Protein AF-A0A7C3KQD9-F1 (afdb_monomer_lite)

pLDDT: mean 73.99, std 18.79, range [35.28, 97.38]

Sequence (234 aa):
MVRNDKRSAMKRPLTLIFMLSCAPASRACITCYKDLSENMSDRSFYFNLFFSLLPFIVCGGIVILASDMARERYRRFTSIARAVGEKNWVPLTIVSTIIGMGLGALTEGIFLHQVMEGRETADVKALMTVREMRWLWDVLFFLIILLVISTGVVLLWRLLFKPGINRSGYLLVGGGLLGWGTFNIVEGVINHHLAAFHRLGGDLYMWSAGLLALSSVFLIGGYVLIRQGIAAGE

Foldseek 3Di:
DDDDDDDDDDDDDDPPPVVPPDDPPPPPPPCPCVVLVVVCPDPVNVLLVCLLCVLVVVLVVVLVVLVVVLVVVCVVCVVPCVVVLAADLSLLLSLLLLLLLLVLLVVCLCCVLPPVPPPDDDDVPVCVSVVVSSVVSSVVSNVVSVVSNVVSVVSVVVVVPDPRHQPDPLSNQLSSLLNNLSSLVSSLCSCVPPVVPPPPDDVVVVVSVVSNVSSVVSNVSSVVSSVVSSVVRD

Secondary structure (DSSP, 8-state):
--------------SSSTTSS-S------TTTHHHHHHHHTSHHHHHHHHHHHHHHHHHHHHHHHHHHHHHHHHHHHHHHHHHHT--B-HHHH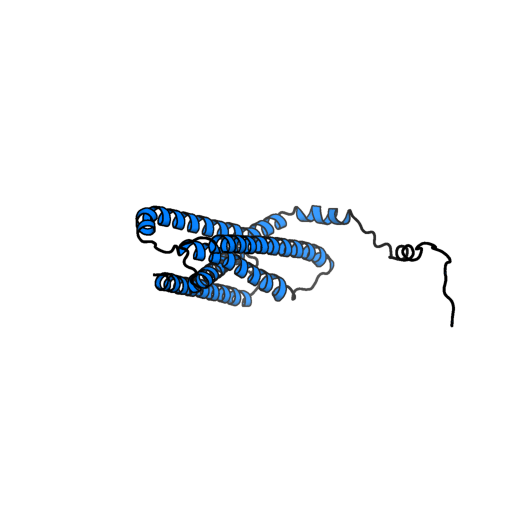HHHHHHHHHHHHHHHHHIIIIIIGGG----HHHHHHHHHHHHHHHHHHHHHHHHHHHHHHHHHHHHHTSTTB---HHHHHHHHHHHHHHHHHHHHHIIIIIS-TT-S-THHHHHHHHHHHHHHHHHHHHHHHHHHHHHTT-

Structure (mmCIF, N/CA/C/O backbone):
data_AF-A0A7C3KQD9-F1
#
_entry.id   AF-A0A7C3KQD9-F1
#
loop_
_atom_site.group_PDB
_atom_site.id
_atom_site.type_symbol
_atom_site.label_atom_id
_atom_site.label_alt_id
_atom_site.label_comp_id
_atom_site.label_asym_id
_atom_site.label_entity_id
_atom_site.label_seq_id
_atom_site.pdbx_PDB_ins_code
_atom_site.Cartn_x
_atom_site.Cartn_y
_atom_site.Cartn_z
_atom_site.occupancy
_atom_site.B_iso_or_equiv
_atom_site.auth_seq_id
_atom_site.auth_comp_id
_atom_site.auth_asym_id
_atom_site.auth_atom_id
_atom_site.pdbx_PDB_model_num
ATOM 1 N N . MET A 1 1 ? 47.008 -53.097 34.238 1.00 39.09 1 MET A N 1
ATOM 2 C CA . MET A 1 1 ? 48.408 -52.660 34.412 1.00 39.09 1 MET A CA 1
ATOM 3 C C . MET A 1 1 ? 48.966 -52.267 33.046 1.00 39.09 1 MET A C 1
ATOM 5 O O . MET A 1 1 ? 49.558 -53.107 32.399 1.00 39.09 1 MET A O 1
ATOM 9 N N . VAL A 1 2 ? 48.742 -51.032 32.580 1.00 37.44 2 VAL A N 1
ATOM 10 C CA . VAL A 1 2 ? 49.562 -50.370 31.542 1.00 37.44 2 VAL A CA 1
ATOM 11 C C . VAL A 1 2 ? 49.576 -48.876 31.868 1.00 37.44 2 VAL A C 1
ATOM 13 O O . VAL A 1 2 ? 48.567 -48.314 32.285 1.00 37.44 2 VAL A O 1
ATOM 16 N N . ARG A 1 3 ? 50.780 -48.310 31.797 1.00 35.28 3 ARG A N 1
ATOM 17 C CA . ARG A 1 3 ? 51.234 -47.027 32.333 1.00 35.28 3 ARG A CA 1
ATOM 18 C C . ARG A 1 3 ? 50.711 -45.796 31.595 1.00 35.28 3 ARG A C 1
ATOM 20 O O . ARG A 1 3 ? 50.410 -45.817 30.410 1.00 35.28 3 ARG A O 1
ATOM 27 N N . ASN A 1 4 ? 50.742 -44.725 32.375 1.00 35.72 4 ASN A N 1
ATOM 28 C CA . ASN A 1 4 ? 50.551 -43.321 32.066 1.00 35.72 4 ASN A CA 1
ATOM 29 C C . ASN A 1 4 ? 51.811 -42.668 31.441 1.00 35.72 4 ASN A C 1
ATOM 31 O O . ASN A 1 4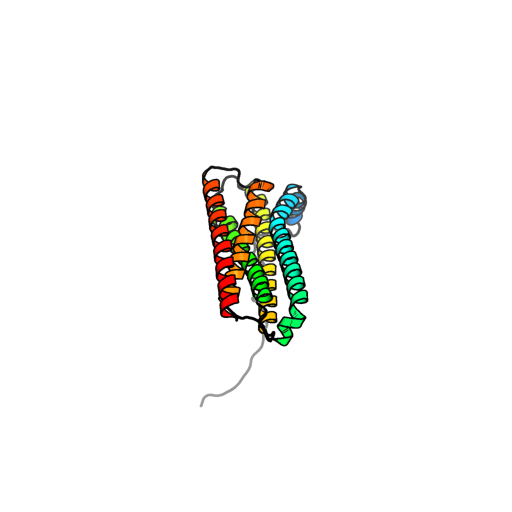 ? 52.928 -43.121 31.685 1.00 35.72 4 ASN A O 1
ATOM 35 N N . ASP A 1 5 ? 51.568 -41.516 30.807 1.00 43.06 5 ASP A N 1
ATOM 36 C CA . ASP A 1 5 ? 52.386 -40.286 30.776 1.00 43.06 5 ASP A CA 1
ATOM 37 C C . ASP A 1 5 ? 53.295 -39.919 29.563 1.00 43.06 5 ASP A C 1
ATOM 39 O O . ASP A 1 5 ? 54.412 -40.392 29.396 1.00 43.06 5 ASP A O 1
ATOM 43 N N . LYS A 1 6 ? 52.785 -38.908 28.829 1.00 39.66 6 LYS A N 1
ATOM 44 C CA . LYS A 1 6 ? 53.361 -37.580 28.480 1.00 39.66 6 LYS A CA 1
ATOM 45 C C . LYS A 1 6 ? 54.444 -37.354 27.396 1.00 39.66 6 LYS A C 1
ATOM 47 O O . LYS A 1 6 ? 55.607 -37.690 27.540 1.00 39.66 6 LYS A O 1
ATOM 52 N N . ARG A 1 7 ? 54.031 -36.423 26.511 1.00 40.09 7 ARG A N 1
ATOM 53 C CA . ARG A 1 7 ? 54.712 -35.210 25.980 1.00 40.09 7 ARG A CA 1
ATOM 54 C C . ARG A 1 7 ? 55.804 -35.353 24.913 1.00 40.09 7 ARG A C 1
ATOM 56 O O . ARG A 1 7 ? 56.952 -35.646 25.202 1.00 40.09 7 ARG A O 1
ATOM 63 N N . SER A 1 8 ? 55.461 -34.861 23.723 1.00 36.09 8 SER A N 1
ATOM 64 C CA . SER A 1 8 ? 56.321 -34.093 22.806 1.00 36.09 8 SER A CA 1
ATOM 65 C C . SER A 1 8 ? 55.381 -33.514 21.736 1.00 36.09 8 SER A C 1
ATOM 67 O O . SER A 1 8 ? 54.713 -34.267 21.045 1.00 36.09 8 SER A O 1
ATOM 69 N N . ALA A 1 9 ? 54.999 -32.239 21.755 1.00 39.03 9 ALA A N 1
ATOM 70 C CA . ALA A 1 9 ? 55.752 -31.048 21.361 1.00 39.03 9 ALA A CA 1
ATOM 71 C C . ALA A 1 9 ? 55.016 -30.385 20.179 1.00 39.03 9 ALA A C 1
ATOM 73 O O . ALA A 1 9 ? 55.025 -30.843 19.042 1.00 39.03 9 ALA A O 1
ATOM 74 N N . MET A 1 10 ? 54.358 -29.281 20.508 1.00 46.88 10 MET A N 1
ATOM 75 C CA . MET A 1 10 ? 53.825 -28.241 19.634 1.00 46.88 10 MET A CA 1
ATOM 76 C C . MET A 1 10 ? 54.782 -27.872 18.482 1.00 46.88 10 MET A C 1
ATOM 78 O O . MET A 1 10 ? 55.843 -27.306 18.738 1.00 46.88 10 MET A O 1
ATOM 82 N N . LYS A 1 11 ? 54.376 -28.086 17.220 1.00 40.28 11 LYS A N 1
ATOM 83 C CA . LYS A 1 11 ? 54.923 -27.384 16.040 1.00 40.28 11 LYS A CA 1
ATOM 84 C C . LYS A 1 11 ? 53.823 -27.059 15.015 1.00 40.28 11 LYS A C 1
ATOM 86 O O . LYS A 1 11 ? 53.465 -27.874 14.183 1.00 40.28 11 LYS A O 1
ATOM 91 N N . ARG A 1 12 ? 53.302 -25.841 15.196 1.00 45.62 12 ARG A N 1
ATOM 92 C CA . ARG A 1 12 ? 52.846 -24.782 14.268 1.00 45.62 12 ARG A CA 1
ATOM 93 C C . ARG A 1 12 ? 52.197 -25.125 12.899 1.00 45.62 12 ARG A C 1
ATOM 95 O O . ARG A 1 12 ? 52.710 -25.951 12.154 1.00 45.62 12 ARG A O 1
ATOM 102 N N . PRO A 1 13 ? 51.130 -24.382 12.528 1.00 47.38 13 PRO A N 1
ATOM 103 C CA . PRO A 1 13 ? 50.321 -24.585 11.330 1.00 47.38 13 PRO A CA 1
ATOM 104 C C . PRO A 1 13 ? 51.039 -24.035 10.093 1.00 47.38 13 PRO A C 1
ATOM 106 O O . PRO A 1 13 ? 51.368 -22.853 10.041 1.00 47.38 13 PRO A O 1
ATOM 109 N N . LEU A 1 14 ? 51.274 -24.876 9.088 1.00 45.91 14 LEU A N 1
ATOM 110 C CA . LEU A 1 14 ? 51.887 -24.452 7.823 1.00 45.91 14 LEU A CA 1
ATOM 111 C C . LEU A 1 14 ? 51.146 -24.990 6.593 1.00 45.91 14 LEU A C 1
ATOM 113 O O . LEU A 1 14 ? 51.726 -25.108 5.521 1.00 45.91 14 LEU A O 1
ATOM 117 N N . THR A 1 15 ? 49.862 -25.317 6.739 1.00 47.50 15 THR A N 1
ATOM 118 C CA . THR A 1 15 ? 49.063 -25.921 5.657 1.00 47.50 15 THR A CA 1
ATOM 119 C C . THR A 1 15 ? 47.991 -24.989 5.092 1.00 47.50 15 THR A C 1
ATOM 121 O O . THR A 1 15 ? 47.339 -25.350 4.121 1.00 47.50 15 THR A O 1
ATOM 124 N N . LEU A 1 16 ? 47.825 -23.775 5.640 1.00 40.75 16 LEU A N 1
ATOM 125 C CA . LEU A 1 16 ? 46.823 -22.812 5.154 1.00 40.75 16 LEU A CA 1
ATOM 126 C C . LEU A 1 16 ? 47.356 -21.780 4.143 1.00 40.75 16 LEU A C 1
ATOM 128 O O . LEU A 1 16 ? 46.567 -21.047 3.562 1.00 40.75 16 LEU A O 1
ATOM 132 N N . ILE A 1 17 ? 48.672 -21.712 3.909 1.00 44.97 17 ILE A N 1
ATOM 133 C CA . ILE A 1 17 ? 49.274 -20.688 3.027 1.00 44.97 17 ILE A CA 1
ATOM 134 C C . ILE A 1 17 ? 49.414 -21.180 1.572 1.00 44.97 17 ILE A C 1
ATOM 136 O O . ILE A 1 17 ? 49.551 -20.375 0.658 1.00 44.97 17 ILE A O 1
ATOM 140 N N . PHE A 1 18 ? 49.296 -22.486 1.313 1.00 36.81 18 PHE A N 1
ATOM 141 C CA . PHE A 1 18 ? 49.530 -23.048 -0.027 1.00 36.81 18 PHE A CA 1
ATOM 142 C C . PHE A 1 18 ? 48.302 -23.054 -0.958 1.00 36.81 18 PHE A C 1
ATOM 144 O O . PHE A 1 18 ? 48.423 -23.393 -2.129 1.00 36.81 18 PHE A O 1
ATOM 151 N N . MET A 1 19 ? 47.128 -22.643 -0.466 1.00 36.84 19 MET A N 1
ATOM 152 C CA . MET A 1 19 ? 45.890 -22.523 -1.258 1.00 36.84 19 MET A CA 1
ATOM 153 C C . MET A 1 19 ? 45.652 -21.098 -1.798 1.00 36.84 19 MET A C 1
ATOM 155 O O . MET A 1 19 ? 44.570 -20.809 -2.297 1.00 36.84 19 MET A O 1
ATOM 159 N N . LEU A 1 20 ? 46.639 -20.195 -1.704 1.00 40.34 20 LEU A N 1
ATOM 160 C CA . LEU A 1 20 ? 46.549 -18.827 -2.245 1.00 40.34 20 LEU A CA 1
ATOM 161 C C . LEU A 1 20 ? 47.371 -18.592 -3.524 1.00 40.34 20 LEU A C 1
ATOM 163 O O . LEU A 1 20 ? 47.320 -17.501 -4.083 1.00 40.34 20 LEU A O 1
ATOM 167 N N . SER A 1 21 ? 48.106 -19.588 -4.020 1.00 38.97 21 SER A N 1
ATOM 168 C CA . SER A 1 21 ? 49.085 -19.415 -5.108 1.00 38.97 21 SER A CA 1
ATOM 169 C C . SER A 1 21 ? 48.696 -20.058 -6.449 1.00 38.97 21 SER A C 1
ATOM 171 O O . SER A 1 21 ? 49.527 -20.133 -7.351 1.00 38.97 21 SER A O 1
ATOM 173 N N . CYS A 1 22 ? 47.441 -20.483 -6.630 1.00 40.84 22 CYS A N 1
ATOM 174 C CA . CYS A 1 22 ? 46.971 -21.027 -7.913 1.00 40.84 22 CYS A CA 1
ATOM 175 C C . CYS A 1 22 ? 45.530 -20.620 -8.267 1.00 40.84 22 CYS A C 1
ATOM 177 O O . CYS A 1 22 ? 44.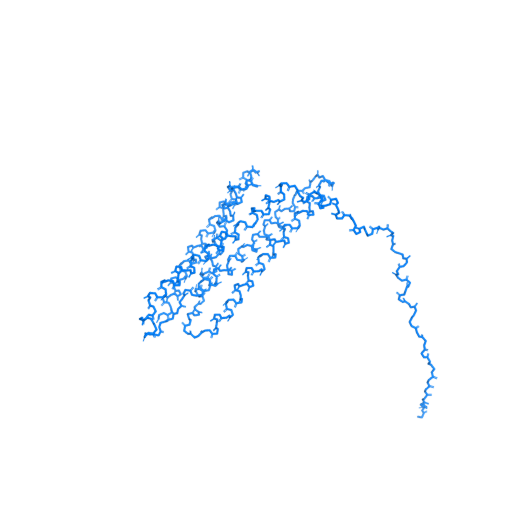722 -21.441 -8.690 1.00 40.84 22 CYS A O 1
ATOM 179 N N . ALA A 1 23 ? 45.201 -19.337 -8.108 1.00 39.94 23 ALA A N 1
ATOM 180 C CA . ALA A 1 23 ? 44.089 -18.746 -8.847 1.00 39.94 23 ALA A CA 1
ATOM 181 C C . ALA A 1 23 ? 44.660 -18.121 -10.132 1.00 39.94 23 ALA A C 1
ATOM 183 O O . ALA A 1 23 ? 45.627 -17.356 -10.041 1.00 39.94 23 ALA A O 1
ATOM 184 N N . PRO A 1 24 ? 44.126 -18.434 -11.328 1.00 41.22 24 PRO A N 1
ATOM 185 C CA . PRO A 1 24 ? 44.521 -17.730 -12.538 1.00 41.22 24 PRO A CA 1
ATOM 186 C C . PRO A 1 24 ? 44.278 -16.238 -12.316 1.00 41.22 24 PRO A C 1
ATOM 188 O O . PRO A 1 24 ? 43.278 -15.848 -11.716 1.00 41.22 24 PRO A O 1
ATOM 191 N N . ALA A 1 25 ? 45.216 -15.410 -12.767 1.00 44.88 25 ALA A N 1
ATOM 192 C CA . ALA A 1 25 ? 45.169 -13.962 -12.643 1.00 44.88 25 ALA A CA 1
ATOM 193 C C . ALA A 1 25 ? 44.037 -13.354 -13.497 1.00 44.88 25 ALA A C 1
ATOM 195 O O . ALA A 1 25 ? 44.284 -12.594 -14.431 1.00 44.88 25 ALA A O 1
ATOM 196 N N . SER A 1 26 ? 42.775 -13.644 -13.178 1.00 49.16 26 SER A N 1
ATOM 197 C CA . SER A 1 26 ? 41.685 -12.726 -13.468 1.00 49.16 26 SER A CA 1
ATOM 198 C C . SER A 1 26 ? 41.909 -11.538 -12.547 1.00 49.16 26 SER A C 1
ATOM 200 O O . SER A 1 26 ? 41.643 -11.605 -11.348 1.00 49.16 26 SER A O 1
ATOM 202 N N . ARG A 1 27 ? 42.508 -10.480 -13.094 1.00 45.44 27 ARG A N 1
ATOM 203 C CA . ARG A 1 27 ? 42.677 -9.193 -12.423 1.00 45.44 27 ARG A CA 1
ATOM 204 C C . ARG A 1 27 ? 41.345 -8.831 -11.767 1.00 45.44 27 ARG A C 1
ATOM 206 O O . ARG A 1 27 ? 40.398 -8.485 -12.467 1.00 45.44 27 ARG A O 1
ATOM 213 N N . ALA A 1 28 ? 41.272 -8.922 -10.441 1.00 49.03 28 ALA A N 1
ATOM 214 C CA . ALA A 1 28 ? 40.217 -8.293 -9.664 1.00 49.03 28 ALA A CA 1
ATOM 215 C C . ALA A 1 28 ? 40.413 -6.783 -9.833 1.00 49.03 28 ALA A C 1
ATOM 217 O O . ALA A 1 28 ? 41.157 -6.130 -9.104 1.00 49.03 28 ALA A O 1
ATOM 218 N N . CYS A 1 29 ? 39.860 -6.257 -10.920 1.00 45.91 29 CYS A N 1
ATOM 219 C CA . CYS A 1 29 ? 39.986 -4.871 -11.302 1.00 45.91 29 CYS A CA 1
ATOM 220 C C . CYS A 1 29 ? 39.052 -4.072 -10.389 1.00 45.91 29 CYS A C 1
ATOM 222 O O . CYS A 1 29 ? 37.869 -3.927 -10.680 1.00 45.91 29 CYS A O 1
ATOM 224 N N . ILE A 1 30 ? 39.585 -3.554 -9.276 1.00 53.78 30 ILE A N 1
ATOM 225 C CA . ILE A 1 30 ? 38.893 -2.584 -8.402 1.00 53.78 30 ILE A CA 1
ATOM 226 C C . ILE A 1 30 ? 38.378 -1.381 -9.219 1.00 53.78 30 ILE A C 1
ATOM 228 O O . ILE A 1 30 ? 37.389 -0.751 -8.858 1.00 53.78 30 ILE A O 1
ATOM 232 N N . THR A 1 31 ? 39.006 -1.095 -10.363 1.00 50.31 31 THR A N 1
ATOM 233 C CA . THR A 1 31 ? 38.650 -0.014 -11.288 1.00 50.31 31 THR A CA 1
ATOM 234 C C . THR A 1 31 ? 37.752 -0.426 -12.461 1.00 50.31 31 THR A C 1
ATOM 236 O O . THR A 1 31 ? 37.448 0.432 -13.281 1.00 50.31 31 THR A O 1
ATOM 239 N N . CYS A 1 32 ? 37.272 -1.675 -12.562 1.00 53.69 32 CYS A N 1
ATOM 240 C CA . CYS A 1 32 ? 36.346 -2.064 -13.646 1.00 53.69 32 CYS A CA 1
ATOM 241 C C . CYS A 1 32 ? 34.984 -1.359 -13.540 1.00 53.69 32 CYS A C 1
ATOM 243 O O . CYS A 1 32 ? 34.249 -1.275 -14.514 1.00 53.69 32 CYS A O 1
ATOM 245 N N . TYR A 1 33 ? 34.662 -0.824 -12.358 1.00 53.47 33 TYR A N 1
ATOM 246 C CA . TYR A 1 33 ? 33.450 -0.047 -12.106 1.00 53.47 33 TYR A CA 1
ATOM 247 C C . TYR A 1 33 ? 33.459 1.335 -12.775 1.00 53.47 33 TYR A C 1
ATOM 249 O O . TYR A 1 33 ? 32.413 1.967 -12.888 1.00 53.47 33 TYR A O 1
ATOM 257 N N . LYS A 1 34 ? 34.621 1.839 -13.214 1.00 54.69 34 LYS A N 1
ATOM 258 C CA . LYS A 1 34 ? 34.721 3.200 -13.755 1.00 54.69 34 LYS A CA 1
ATOM 259 C C . LYS A 1 34 ? 33.945 3.344 -15.070 1.00 54.69 34 LYS A C 1
ATOM 261 O O . LYS A 1 34 ? 33.152 4.275 -15.188 1.00 54.69 34 LYS A O 1
ATOM 266 N N . ASP A 1 35 ? 34.054 2.347 -15.950 1.00 54.38 35 ASP A N 1
ATOM 267 C CA . ASP A 1 35 ? 33.288 2.262 -17.202 1.00 54.38 35 ASP A CA 1
ATOM 268 C C . ASP A 1 35 ? 31.777 2.083 -16.945 1.00 54.38 35 ASP A C 1
ATOM 270 O O . ASP A 1 35 ? 30.946 2.580 -17.704 1.00 54.38 35 ASP A O 1
ATOM 274 N N . LEU A 1 36 ? 31.399 1.434 -15.834 1.00 53.47 36 LEU A N 1
ATOM 275 C CA . LEU A 1 36 ? 30.000 1.330 -15.402 1.00 53.47 36 LEU A CA 1
ATOM 276 C C . LEU A 1 36 ? 29.475 2.672 -14.864 1.00 53.47 36 LEU A C 1
ATOM 278 O O . LEU A 1 36 ? 28.344 3.054 -15.151 1.00 53.47 36 LEU A O 1
ATOM 282 N N . SER A 1 37 ? 30.300 3.415 -14.118 1.00 55.03 37 SER A N 1
ATOM 283 C CA . SER A 1 37 ? 29.922 4.707 -13.532 1.00 55.03 37 SER A CA 1
ATOM 284 C C . SER A 1 37 ? 29.697 5.798 -14.578 1.00 55.03 37 SER A C 1
ATOM 286 O O . SER A 1 37 ? 28.785 6.608 -14.421 1.00 55.03 37 SER A O 1
ATOM 288 N N . GLU A 1 38 ? 30.473 5.788 -15.664 1.00 58.00 38 GLU A N 1
ATOM 289 C CA . GLU A 1 38 ? 30.319 6.754 -16.756 1.00 58.00 38 GLU A CA 1
ATOM 290 C C . GLU A 1 38 ? 29.047 6.475 -17.578 1.00 58.00 38 GLU A C 1
ATOM 292 O O . GLU A 1 38 ? 28.372 7.416 -17.988 1.00 58.00 38 GLU A O 1
ATOM 297 N N . ASN A 1 39 ? 28.636 5.205 -17.705 1.00 52.62 39 ASN A N 1
ATOM 298 C CA . ASN A 1 39 ? 27.364 4.816 -18.331 1.00 52.62 39 ASN A CA 1
ATOM 299 C C . ASN A 1 39 ? 26.132 4.953 -17.409 1.00 52.62 39 ASN A C 1
ATOM 301 O O . ASN A 1 39 ? 25.010 5.031 -17.904 1.00 52.62 39 ASN A O 1
ATOM 305 N N . MET A 1 40 ? 26.299 4.996 -16.081 1.00 54.16 40 MET A N 1
ATOM 306 C CA . MET A 1 40 ? 25.194 5.224 -15.126 1.00 54.16 40 MET A CA 1
ATOM 307 C C . MET A 1 40 ? 24.712 6.677 -15.084 1.00 54.16 40 MET A C 1
ATOM 309 O O . MET A 1 40 ? 23.621 6.943 -14.590 1.00 54.16 40 MET A O 1
ATOM 313 N N . SER A 1 41 ? 25.496 7.624 -15.605 1.00 58.44 41 SER A N 1
ATOM 314 C CA . SER A 1 41 ? 25.123 9.044 -15.668 1.00 58.44 41 SER A CA 1
ATOM 315 C C . SER A 1 41 ? 24.328 9.407 -16.932 1.00 58.44 41 SER A C 1
ATOM 317 O O . SER A 1 41 ? 24.213 10.588 -17.274 1.00 58.44 41 SER A O 1
ATOM 319 N N . ASP A 1 42 ? 23.787 8.428 -17.653 1.00 66.69 42 ASP A N 1
ATOM 320 C CA . ASP A 1 42 ? 22.916 8.704 -18.788 1.00 66.69 42 ASP A CA 1
ATOM 321 C C . ASP A 1 42 ? 21.511 9.138 -18.322 1.00 66.69 42 ASP A C 1
ATOM 323 O O . ASP A 1 42 ? 21.010 8.749 -17.265 1.00 66.69 42 ASP A O 1
ATOM 327 N N . ARG A 1 43 ? 20.836 9.958 -19.131 1.00 66.44 43 ARG A N 1
ATOM 328 C CA . ARG A 1 43 ? 19.488 10.480 -18.850 1.00 66.44 43 ARG A CA 1
ATOM 329 C C . ARG A 1 43 ? 18.467 9.352 -18.629 1.00 66.44 43 ARG A C 1
ATOM 331 O O . ARG A 1 43 ? 17.504 9.535 -17.884 1.00 66.44 43 ARG A O 1
ATOM 338 N N . SER A 1 44 ? 18.696 8.193 -19.243 1.00 71.12 44 SER A N 1
ATOM 339 C CA . SER A 1 44 ? 17.895 6.975 -19.086 1.00 71.12 44 SER A CA 1
ATOM 340 C C . SER A 1 44 ? 17.905 6.421 -17.654 1.00 71.12 44 SER A C 1
ATOM 342 O O . SER A 1 44 ? 16.871 5.950 -17.180 1.00 71.12 44 SER A O 1
ATOM 344 N N . PHE A 1 45 ? 19.021 6.544 -16.926 1.00 72.44 45 PHE A N 1
ATOM 345 C CA . PHE A 1 45 ? 19.138 6.078 -15.542 1.00 72.44 45 PHE A CA 1
ATOM 346 C C . PHE A 1 45 ? 18.177 6.832 -14.618 1.00 72.44 45 PHE A C 1
ATOM 348 O O . PHE A 1 45 ? 17.354 6.227 -13.932 1.00 72.44 45 PHE A O 1
ATOM 355 N N . TYR A 1 46 ? 18.226 8.167 -14.640 1.00 76.00 46 TYR A N 1
ATOM 356 C CA . TYR A 1 46 ? 17.353 9.002 -13.809 1.00 76.00 46 TYR A CA 1
ATOM 357 C C . TYR A 1 46 ? 15.879 8.861 -14.186 1.00 76.00 46 TYR A C 1
ATOM 359 O O . TYR A 1 46 ? 15.019 8.918 -13.309 1.00 76.00 46 TYR A O 1
ATOM 367 N N . PHE A 1 47 ? 15.587 8.652 -15.471 1.00 80.50 47 PHE A N 1
ATOM 368 C CA . PHE A 1 47 ? 14.235 8.383 -15.949 1.00 80.50 47 PHE A CA 1
ATOM 369 C C . PHE A 1 47 ? 13.689 7.081 -15.342 1.00 80.50 47 PHE A C 1
ATOM 371 O O . PHE A 1 47 ? 12.634 7.096 -14.712 1.00 80.50 47 PHE A O 1
ATOM 378 N N . ASN A 1 48 ? 14.438 5.979 -15.437 1.00 76.62 48 ASN A N 1
ATOM 379 C CA . ASN A 1 48 ? 14.028 4.686 -14.881 1.00 76.62 48 ASN A CA 1
ATOM 380 C C . ASN A 1 48 ? 13.919 4.720 -13.350 1.00 76.62 48 ASN A C 1
ATOM 382 O O . ASN A 1 48 ? 12.938 4.212 -12.803 1.00 76.62 48 ASN A O 1
ATOM 386 N N . LEU A 1 49 ? 14.859 5.382 -12.660 1.00 78.88 49 LEU A N 1
ATOM 387 C CA . LEU A 1 49 ? 14.768 5.608 -11.214 1.00 78.88 49 LEU A CA 1
ATOM 388 C C . LEU A 1 49 ? 13.483 6.351 -10.862 1.00 78.88 49 LEU A C 1
ATOM 390 O O . LEU A 1 49 ? 12.753 5.936 -9.968 1.00 78.88 49 LEU A O 1
ATOM 394 N N . PHE A 1 50 ? 13.200 7.447 -11.565 1.00 83.38 50 PHE A N 1
ATOM 395 C CA . PHE A 1 50 ? 12.038 8.279 -11.292 1.00 83.38 50 PHE A CA 1
ATOM 396 C C . PHE A 1 50 ? 10.741 7.478 -11.413 1.00 83.38 50 PHE A C 1
ATOM 398 O O . PHE A 1 50 ? 9.956 7.470 -10.468 1.00 83.38 50 PHE A O 1
ATOM 405 N N . PHE A 1 51 ? 10.541 6.753 -12.516 1.00 82.50 51 PHE A N 1
ATOM 406 C CA . PHE A 1 51 ? 9.330 5.950 -12.710 1.00 82.50 51 PHE A CA 1
ATOM 407 C C . PHE A 1 51 ? 9.235 4.755 -11.759 1.00 82.50 51 PHE A C 1
ATOM 409 O O . PHE A 1 51 ? 8.135 4.423 -11.333 1.00 82.50 51 PHE A O 1
ATOM 416 N N . SER A 1 52 ? 10.363 4.182 -11.333 1.00 79.94 52 SER A N 1
ATOM 417 C CA . SER A 1 52 ? 10.376 3.108 -10.329 1.00 79.94 52 SER A CA 1
ATOM 418 C C . SER A 1 52 ? 10.040 3.613 -8.919 1.00 79.94 52 SER A C 1
ATOM 420 O O . SER A 1 52 ? 9.414 2.907 -8.132 1.00 79.94 52 SER A O 1
ATOM 422 N N . LEU A 1 53 ? 10.437 4.846 -8.578 1.00 85.94 53 LEU A N 1
ATOM 423 C CA . LEU A 1 53 ? 10.163 5.456 -7.271 1.00 85.94 53 LEU A CA 1
ATOM 424 C C . LEU A 1 53 ? 8.783 6.116 -7.184 1.00 85.94 53 LEU A C 1
ATOM 426 O O . LEU A 1 53 ? 8.204 6.199 -6.097 1.00 85.94 53 LEU A O 1
ATOM 430 N N . LEU A 1 54 ? 8.257 6.610 -8.305 1.00 89.94 54 LEU A N 1
ATOM 431 C CA . LEU A 1 54 ? 7.036 7.409 -8.337 1.00 89.94 54 LEU A CA 1
ATOM 432 C C . LEU A 1 54 ? 5.819 6.695 -7.715 1.00 89.94 54 LEU A C 1
ATOM 434 O O . LEU A 1 54 ? 5.127 7.346 -6.926 1.00 89.94 54 LEU A O 1
ATOM 438 N N . PRO A 1 55 ? 5.567 5.387 -7.944 1.00 89.50 55 PRO A N 1
ATOM 439 C CA . PRO A 1 55 ? 4.455 4.685 -7.309 1.00 89.50 55 PRO A CA 1
ATOM 440 C C . PRO A 1 55 ? 4.527 4.706 -5.782 1.00 89.50 55 PRO A C 1
ATOM 442 O O . PRO A 1 55 ? 3.513 4.932 -5.121 1.00 89.50 55 PRO A O 1
ATOM 445 N N . PHE A 1 56 ? 5.723 4.550 -5.208 1.00 89.69 56 PHE A N 1
ATOM 446 C CA . PHE A 1 56 ? 5.920 4.598 -3.759 1.00 89.69 56 PHE A CA 1
ATOM 447 C C . PHE A 1 56 ? 5.704 5.998 -3.193 1.00 89.69 56 PHE A C 1
ATOM 449 O O . PHE A 1 56 ? 5.105 6.140 -2.128 1.00 89.69 56 PHE A O 1
ATOM 456 N N . ILE A 1 57 ? 6.146 7.035 -3.909 1.00 92.38 57 ILE A N 1
ATOM 457 C CA . ILE A 1 57 ? 5.932 8.431 -3.508 1.00 92.38 57 ILE A CA 1
ATOM 458 C C . ILE A 1 57 ? 4.434 8.756 -3.515 1.00 92.38 57 ILE A C 1
ATOM 460 O O . ILE A 1 57 ? 3.916 9.302 -2.540 1.00 92.38 57 ILE A O 1
ATOM 464 N N . VAL A 1 58 ? 3.724 8.378 -4.581 1.00 93.62 58 VAL A N 1
ATOM 465 C CA . VAL A 1 58 ? 2.278 8.606 -4.713 1.00 93.62 58 VAL A CA 1
ATOM 466 C C . VAL A 1 58 ? 1.505 7.824 -3.649 1.00 93.62 58 VAL A C 1
ATOM 468 O O . VAL A 1 58 ? 0.682 8.408 -2.945 1.00 93.62 58 VAL A O 1
ATOM 471 N N . CYS A 1 59 ? 1.807 6.538 -3.457 1.00 91.56 59 CYS A N 1
ATOM 472 C CA . CYS A 1 59 ? 1.189 5.723 -2.409 1.00 91.56 59 CYS A CA 1
ATOM 473 C C . CYS A 1 59 ? 1.467 6.281 -1.006 1.00 91.56 59 CYS A C 1
ATOM 475 O O . CYS A 1 59 ? 0.552 6.369 -0.186 1.00 91.56 59 CYS A O 1
ATOM 477 N N . GLY A 1 60 ? 2.699 6.723 -0.738 1.00 89.81 60 GLY A N 1
ATOM 478 C CA . GLY A 1 60 ? 3.069 7.383 0.512 1.00 89.81 60 GLY A CA 1
ATOM 479 C C . GLY A 1 60 ? 2.263 8.661 0.751 1.00 89.81 60 GLY A C 1
ATOM 480 O O . GLY A 1 60 ? 1.720 8.849 1.839 1.00 89.81 60 GLY A O 1
ATOM 481 N N . GLY A 1 61 ? 2.103 9.496 -0.280 1.00 92.25 61 GLY A N 1
ATOM 482 C CA . GLY A 1 61 ? 1.246 10.681 -0.239 1.00 92.25 61 GLY A CA 1
ATOM 483 C C . GLY A 1 61 ? -0.216 10.344 0.067 1.00 92.25 61 GLY A C 1
ATOM 484 O O . GLY A 1 61 ? -0.812 10.962 0.947 1.00 92.25 61 GLY A O 1
ATOM 485 N N . ILE A 1 62 ? -0.775 9.317 -0.586 1.00 91.31 62 ILE A N 1
ATOM 486 C CA . ILE A 1 62 ? -2.144 8.833 -0.332 1.00 91.31 62 ILE A CA 1
ATOM 487 C C . ILE A 1 62 ? -2.304 8.396 1.129 1.00 91.31 62 ILE A C 1
ATOM 489 O O . ILE A 1 62 ? -3.270 8.789 1.784 1.00 91.31 62 ILE A O 1
ATOM 493 N N . VAL A 1 63 ? -1.355 7.625 1.669 1.00 89.38 63 VAL A N 1
ATOM 494 C CA . VAL A 1 63 ? -1.393 7.169 3.067 1.00 89.38 63 VAL A CA 1
ATOM 495 C C . VAL A 1 63 ? -1.294 8.338 4.043 1.00 89.38 63 VAL A C 1
ATOM 497 O O . VAL A 1 63 ? -2.027 8.351 5.033 1.00 89.38 63 VAL A O 1
ATOM 500 N N . ILE A 1 64 ? -0.421 9.317 3.791 1.00 89.94 64 ILE A N 1
ATOM 501 C CA . ILE A 1 64 ? -0.272 10.503 4.648 1.00 89.94 64 ILE A CA 1
ATOM 502 C C . ILE A 1 64 ? -1.573 11.308 4.661 1.00 89.94 64 ILE A C 1
ATOM 504 O O . ILE A 1 64 ? -2.109 11.569 5.735 1.00 89.94 64 ILE A O 1
ATOM 508 N N . LEU A 1 65 ? -2.135 11.610 3.489 1.00 89.62 65 LEU A N 1
ATOM 509 C CA . LEU A 1 65 ? -3.398 12.341 3.375 1.00 89.62 65 LEU A CA 1
ATOM 510 C C . LEU A 1 65 ? -4.548 11.593 4.056 1.00 89.62 65 LEU A C 1
ATOM 512 O O . LEU A 1 65 ? -5.287 12.177 4.848 1.00 89.62 65 LEU A O 1
ATOM 516 N N . ALA A 1 66 ? -4.672 10.284 3.816 1.00 86.62 66 ALA A N 1
ATOM 517 C CA . ALA A 1 66 ? -5.678 9.454 4.471 1.00 86.62 66 ALA A CA 1
ATOM 518 C C . ALA A 1 66 ? -5.494 9.436 5.998 1.00 86.62 66 ALA A C 1
ATOM 520 O O . ALA A 1 66 ? -6.477 9.490 6.739 1.00 86.62 66 ALA A O 1
ATOM 521 N N . SER A 1 67 ? -4.246 9.409 6.473 1.00 85.44 67 SER A N 1
ATOM 522 C CA . SER A 1 67 ? -3.907 9.450 7.898 1.00 85.44 67 SER A CA 1
ATOM 523 C C . SER A 1 67 ? -4.238 10.795 8.536 1.00 85.44 67 SER A C 1
ATOM 525 O O . SER A 1 67 ? -4.760 10.823 9.652 1.00 85.44 67 SER A O 1
ATOM 527 N N . ASP A 1 68 ? -3.989 11.903 7.844 1.00 86.56 68 ASP A N 1
ATOM 528 C CA . ASP A 1 68 ? -4.311 13.243 8.329 1.00 86.56 68 ASP A CA 1
ATOM 529 C C . ASP A 1 68 ? -5.822 13.472 8.364 1.00 86.56 68 ASP A C 1
ATOM 531 O O . ASP A 1 68 ? -6.358 13.873 9.400 1.00 86.56 68 ASP A O 1
ATOM 535 N N . MET A 1 69 ? -6.543 13.092 7.306 1.00 84.50 69 MET A N 1
ATOM 536 C CA . MET A 1 69 ? -8.009 13.133 7.278 1.00 84.50 69 MET A CA 1
ATOM 537 C C . MET A 1 69 ? -8.620 12.276 8.395 1.00 84.50 69 MET A C 1
ATOM 539 O O . MET A 1 69 ? -9.536 12.704 9.105 1.00 84.50 69 MET A O 1
ATOM 543 N N . ALA A 1 70 ? -8.088 11.069 8.593 1.00 79.50 70 ALA A N 1
ATOM 544 C CA . ALA A 1 70 ? -8.464 10.183 9.686 1.00 79.50 70 ALA A CA 1
ATOM 545 C C . ALA A 1 70 ? -8.220 10.818 11.057 1.00 79.50 70 ALA A C 1
ATOM 547 O O . ALA A 1 70 ? -9.074 10.748 11.946 1.00 79.50 70 ALA A O 1
ATOM 548 N N . ARG A 1 71 ? -7.057 11.448 11.236 1.00 81.50 71 ARG A N 1
ATOM 549 C CA . ARG A 1 71 ? -6.657 12.099 12.482 1.00 81.50 71 ARG A CA 1
ATOM 550 C C . ARG A 1 71 ? -7.531 13.303 12.794 1.00 81.50 71 ARG A C 1
ATOM 552 O O . ARG A 1 71 ? -7.917 13.475 13.949 1.00 81.50 71 ARG A O 1
ATOM 559 N N . GLU A 1 72 ? -7.851 14.124 11.802 1.00 82.00 72 GLU A N 1
ATOM 560 C CA . GLU A 1 72 ? -8.759 15.257 11.962 1.00 82.00 72 GLU A CA 1
ATOM 561 C C . GLU A 1 72 ? -10.165 14.809 12.332 1.00 82.00 72 GLU A C 1
ATOM 563 O O . GLU A 1 72 ? -10.760 15.358 13.262 1.00 82.00 72 GLU A O 1
ATOM 568 N N . ARG A 1 73 ? -10.686 13.785 11.644 1.00 77.25 73 ARG A N 1
ATOM 569 C CA . ARG A 1 73 ? -11.986 13.200 11.968 1.00 77.25 73 ARG A CA 1
ATOM 570 C C . ARG A 1 73 ? -11.979 12.670 13.398 1.00 77.25 73 ARG A C 1
ATOM 572 O O . ARG A 1 73 ? -12.846 13.037 14.183 1.00 77.25 73 ARG A O 1
ATOM 579 N N . TYR A 1 74 ? -10.959 11.901 13.772 1.00 71.50 74 TYR A N 1
ATOM 580 C CA . TYR A 1 74 ? -10.804 11.402 15.136 1.00 71.50 74 TYR A CA 1
ATOM 581 C C . TYR A 1 74 ? -10.766 12.543 16.161 1.00 71.50 74 TYR A C 1
ATOM 583 O O . TYR A 1 74 ? -11.532 12.502 17.116 1.00 71.50 74 TYR A O 1
ATOM 591 N N . ARG A 1 75 ? -9.965 13.598 15.934 1.00 74.94 75 ARG A N 1
ATOM 592 C CA . ARG A 1 75 ? -9.890 14.776 16.821 1.00 74.94 75 ARG A CA 1
ATOM 593 C C . ARG A 1 75 ? -11.251 15.438 17.040 1.00 74.94 75 ARG A C 1
ATOM 595 O O . ARG A 1 75 ? -11.568 15.779 18.178 1.00 74.94 75 ARG A O 1
ATOM 602 N N . ARG A 1 76 ? -12.057 15.591 15.983 1.00 76.50 76 ARG A N 1
ATOM 603 C CA . ARG A 1 76 ? -13.399 16.194 16.073 1.00 76.50 76 ARG A CA 1
ATOM 604 C C . ARG A 1 76 ? -14.378 15.347 16.893 1.00 76.50 76 ARG A C 1
ATOM 606 O O . ARG A 1 76 ? -15.194 15.915 17.605 1.00 76.50 76 ARG A O 1
ATOM 613 N N . PHE A 1 77 ? -14.275 14.018 16.836 1.00 68.19 77 PHE A N 1
ATOM 614 C CA . PHE A 1 77 ? -15.191 13.101 17.532 1.00 68.19 77 PHE A CA 1
ATOM 615 C C . PHE A 1 77 ? -14.670 12.600 18.898 1.00 68.19 77 PHE A C 1
ATOM 617 O O . PHE A 1 77 ? -15.428 12.027 19.680 1.00 68.19 77 PHE A O 1
ATOM 624 N N . THR A 1 78 ? -13.397 12.845 19.240 1.00 64.94 78 THR A N 1
ATOM 625 C CA . THR A 1 78 ? -12.763 12.280 20.448 1.00 64.94 78 THR A CA 1
ATOM 626 C C . THR A 1 78 ? -13.313 12.739 21.790 1.00 64.94 78 THR A C 1
ATOM 628 O O . THR A 1 78 ? -13.171 11.987 22.753 1.00 64.94 78 THR A O 1
ATOM 631 N N . SER A 1 79 ? -13.878 13.945 21.905 1.00 62.78 79 SER A N 1
ATOM 632 C CA . SER A 1 79 ? -14.447 14.398 23.186 1.00 62.78 79 SER A CA 1
ATOM 633 C C . SER A 1 79 ? -15.623 13.515 23.616 1.00 62.78 79 SER A C 1
ATOM 635 O O . SER A 1 79 ? -15.779 13.250 24.802 1.00 62.78 79 SER A O 1
ATOM 637 N N . ILE A 1 80 ? -16.381 12.995 22.648 1.00 63.28 80 ILE A N 1
ATOM 638 C CA . ILE A 1 80 ? -17.523 12.104 22.861 1.00 63.28 80 ILE A CA 1
ATOM 639 C C . ILE A 1 80 ? -17.051 10.643 22.919 1.00 63.28 80 ILE A C 1
ATOM 641 O O . ILE A 1 80 ? -17.357 9.936 23.873 1.00 63.28 80 ILE A O 1
ATOM 645 N N . ALA A 1 81 ? -16.210 10.204 21.976 1.00 61.28 81 ALA A N 1
ATOM 646 C CA . ALA A 1 81 ? -15.767 8.806 21.894 1.00 61.28 81 ALA A CA 1
ATOM 647 C C . ALA A 1 81 ? -14.950 8.337 23.119 1.00 61.28 81 ALA A C 1
ATOM 649 O O . ALA A 1 81 ? -15.090 7.195 23.560 1.00 61.28 81 ALA A O 1
ATOM 650 N N . ARG A 1 82 ? -14.127 9.213 23.728 1.00 61.09 82 ARG A N 1
ATOM 651 C CA . ARG A 1 82 ? -13.421 8.881 24.985 1.00 61.09 82 ARG A CA 1
ATOM 652 C C . ARG A 1 82 ? -14.358 8.757 26.181 1.00 61.09 82 ARG A C 1
ATOM 654 O O . ARG A 1 82 ? -14.060 7.963 27.065 1.00 61.09 82 ARG A O 1
ATOM 661 N N . ALA A 1 83 ? -15.442 9.531 26.217 1.00 62.12 83 ALA A N 1
ATOM 662 C CA . ALA A 1 83 ? -16.427 9.453 27.292 1.00 62.12 83 ALA A CA 1
ATOM 663 C C . ALA A 1 83 ? -17.244 8.149 27.226 1.00 62.12 83 ALA A C 1
ATOM 665 O O . ALA A 1 83 ? -17.721 7.683 28.255 1.00 62.12 83 ALA A O 1
ATOM 666 N N . VAL A 1 84 ? -17.360 7.546 26.036 1.00 64.94 84 VAL A N 1
ATOM 667 C CA . VAL A 1 84 ? -18.171 6.341 25.775 1.00 64.94 84 VAL A CA 1
ATOM 668 C C . VAL A 1 84 ? -17.328 5.051 25.689 1.00 64.94 84 VAL A C 1
ATOM 670 O O . VAL A 1 84 ? -17.875 3.955 25.704 1.00 64.94 84 VAL A O 1
ATOM 673 N N . GLY A 1 85 ? -15.990 5.138 25.665 1.00 62.47 85 GLY A N 1
ATOM 674 C CA . GLY A 1 85 ? -15.108 3.958 25.624 1.00 62.47 85 GLY A CA 1
ATOM 675 C C . GLY A 1 85 ? -15.031 3.268 24.254 1.00 62.47 85 GLY A C 1
ATOM 676 O O . GLY A 1 85 ? -14.727 2.079 24.170 1.00 62.47 85 GLY A O 1
ATOM 677 N N . GLU A 1 86 ? -15.302 4.007 23.178 1.00 65.38 86 GLU A N 1
ATOM 678 C CA . GLU A 1 86 ? -15.425 3.476 21.818 1.00 65.38 86 GLU A CA 1
ATOM 679 C C . GLU A 1 86 ? -14.056 3.097 21.207 1.00 65.38 86 GLU A C 1
ATOM 681 O O . GLU A 1 86 ? -13.049 3.795 21.390 1.00 65.38 86 GLU A O 1
ATOM 686 N N . LYS A 1 87 ? -13.990 1.973 20.477 1.00 68.19 87 LYS A N 1
ATOM 687 C CA . LYS A 1 87 ? -12.734 1.442 19.912 1.00 68.19 87 LYS A CA 1
ATOM 688 C C . LYS A 1 87 ? -12.330 2.177 18.629 1.00 68.19 87 LYS A C 1
ATOM 690 O O . LYS A 1 87 ? -13.144 2.380 17.738 1.00 68.19 87 LYS A O 1
ATOM 695 N N . ASN A 1 88 ? -11.040 2.484 18.458 1.00 69.50 88 ASN A N 1
ATOM 696 C CA . ASN A 1 88 ? -10.554 3.195 17.265 1.00 69.50 88 ASN A CA 1
ATOM 697 C C . ASN A 1 88 ? -10.184 2.223 16.123 1.00 69.50 88 ASN A C 1
ATOM 699 O O . ASN A 1 88 ? -9.163 1.534 16.196 1.00 69.50 88 ASN A O 1
ATOM 703 N N . TRP A 1 89 ? -11.000 2.165 15.066 1.00 69.62 89 TRP A N 1
ATOM 704 C CA . TRP A 1 89 ? -10.822 1.281 13.895 1.00 69.62 89 TRP A CA 1
ATOM 705 C C . TRP A 1 89 ? -9.890 1.841 12.807 1.00 69.62 89 TRP A C 1
ATOM 707 O O . TRP A 1 89 ? -9.316 1.089 12.014 1.00 69.62 89 TRP A O 1
ATOM 717 N N . VAL A 1 90 ? -9.694 3.160 12.770 1.00 69.88 90 VAL A N 1
ATOM 718 C CA . VAL A 1 90 ? -8.891 3.821 11.729 1.00 69.88 90 VAL A CA 1
ATOM 719 C C . VAL A 1 90 ? -7.387 3.479 11.797 1.00 69.88 90 VAL A C 1
ATOM 721 O O . VAL A 1 90 ? -6.789 3.245 10.747 1.00 69.88 90 VAL A O 1
ATOM 724 N N . PRO A 1 91 ? -6.758 3.357 12.987 1.00 84.81 91 PRO A N 1
ATOM 725 C CA . PRO A 1 91 ? -5.337 3.039 13.110 1.00 84.81 91 PRO A CA 1
ATOM 726 C C . PRO A 1 91 ? -4.946 1.685 12.516 1.00 84.81 91 PRO A C 1
ATOM 728 O O . PRO A 1 91 ? -3.918 1.596 11.854 1.00 84.81 91 PRO A O 1
ATOM 731 N N . LEU A 1 92 ? -5.748 0.635 12.734 1.00 91.19 92 LEU A N 1
ATOM 732 C CA . LEU A 1 92 ? -5.424 -0.703 12.224 1.00 91.19 92 LEU A CA 1
ATOM 733 C C . LEU A 1 92 ? -5.587 -0.773 10.704 1.00 91.19 92 LEU A C 1
ATOM 735 O O . LEU A 1 92 ? -4.768 -1.388 10.023 1.00 91.19 92 LEU A O 1
ATOM 739 N N . THR A 1 93 ? -6.604 -0.092 10.176 1.00 91.81 93 THR A N 1
ATOM 740 C CA . THR A 1 93 ? -6.849 -0.013 8.733 1.00 91.81 93 THR A CA 1
ATOM 741 C C . THR A 1 93 ? -5.681 0.670 8.015 1.00 91.81 93 THR A C 1
ATOM 743 O O . THR A 1 93 ? -5.155 0.119 7.060 1.00 91.81 93 THR A O 1
ATOM 746 N N . ILE A 1 94 ? -5.188 1.811 8.518 1.00 92.25 94 ILE A N 1
ATOM 747 C CA . ILE A 1 94 ? -4.039 2.516 7.913 1.00 92.25 94 ILE A CA 1
ATOM 748 C C . ILE A 1 94 ? -2.780 1.643 7.924 1.00 92.25 94 ILE A C 1
ATOM 750 O O . ILE A 1 94 ? -2.089 1.518 6.915 1.00 92.25 94 ILE A O 1
ATOM 754 N N . VAL A 1 95 ? -2.476 1.027 9.068 1.00 94.06 95 VAL A N 1
ATOM 755 C CA . VAL A 1 95 ? -1.276 0.194 9.209 1.00 94.06 95 VAL A CA 1
ATOM 756 C C . VAL A 1 95 ? -1.323 -1.013 8.275 1.00 94.06 95 VAL A C 1
ATOM 758 O O . VAL A 1 95 ? -0.327 -1.334 7.628 1.00 94.06 95 VAL A O 1
ATOM 761 N N . SER A 1 96 ? -2.480 -1.663 8.171 1.00 95.25 96 SER A N 1
ATOM 762 C CA . SER A 1 96 ? -2.663 -2.785 7.252 1.00 95.25 96 SER A CA 1
ATOM 763 C C . SER A 1 96 ? -2.622 -2.359 5.787 1.00 95.25 96 SER A C 1
ATOM 765 O O . SER A 1 96 ? -2.040 -3.083 4.989 1.00 95.25 96 SER A O 1
ATOM 767 N N . THR A 1 97 ? -3.113 -1.167 5.434 1.00 95.81 97 THR A N 1
ATOM 768 C CA . THR A 1 97 ? -2.931 -0.582 4.095 1.00 95.81 97 THR A CA 1
ATOM 769 C C . THR A 1 97 ? -1.461 -0.403 3.736 1.00 95.81 97 THR A C 1
ATOM 771 O O . THR A 1 97 ? -1.070 -0.782 2.638 1.00 95.81 97 THR A O 1
ATOM 774 N N . ILE A 1 98 ? -0.619 0.080 4.654 1.00 96.06 98 ILE A N 1
ATOM 775 C CA . ILE A 1 98 ? 0.829 0.206 4.402 1.00 96.06 98 ILE A CA 1
ATOM 776 C C . ILE A 1 98 ? 1.459 -1.164 4.117 1.00 96.06 98 ILE A C 1
ATOM 778 O O . ILE A 1 98 ? 2.200 -1.317 3.147 1.00 96.06 98 ILE A O 1
ATOM 782 N N . ILE A 1 99 ? 1.143 -2.172 4.937 1.00 96.88 99 ILE A N 1
ATOM 783 C CA . ILE A 1 99 ? 1.640 -3.541 4.729 1.00 96.88 99 ILE A CA 1
ATOM 784 C C . ILE A 1 99 ? 1.139 -4.088 3.387 1.00 96.88 99 ILE A C 1
ATOM 786 O O . ILE A 1 99 ? 1.923 -4.638 2.620 1.00 96.88 99 ILE A O 1
ATOM 790 N N . GLY A 1 100 ? -0.146 -3.898 3.083 1.00 96.94 100 GLY A N 1
ATOM 791 C CA . GLY A 1 100 ? -0.778 -4.324 1.839 1.00 96.94 100 GLY A CA 1
ATOM 792 C C . GLY A 1 100 ? -0.139 -3.717 0.593 1.00 96.94 100 GLY A C 1
ATOM 793 O O . GLY A 1 100 ? 0.110 -4.439 -0.366 1.00 96.94 100 GLY A O 1
ATOM 794 N N . MET A 1 101 ? 0.194 -2.422 0.623 1.00 96.19 101 MET A N 1
ATOM 795 C CA . MET A 1 101 ? 0.938 -1.764 -0.460 1.00 96.19 101 MET A CA 1
ATOM 796 C C . MET A 1 101 ? 2.298 -2.428 -0.682 1.00 96.19 101 MET A C 1
ATOM 798 O O . MET A 1 101 ? 2.663 -2.719 -1.816 1.00 96.19 101 MET A O 1
ATOM 802 N N . GLY A 1 102 ? 3.026 -2.719 0.401 1.00 95.25 102 GLY A N 1
ATOM 803 C CA . GLY A 1 102 ? 4.302 -3.426 0.325 1.00 95.25 102 GLY A CA 1
ATOM 804 C C . GLY A 1 102 ? 4.171 -4.849 -0.228 1.00 95.25 102 GLY A C 1
ATOM 805 O O . GLY A 1 102 ? 5.002 -5.266 -1.026 1.00 95.25 102 GLY A O 1
ATOM 806 N N . LEU A 1 103 ? 3.120 -5.586 0.144 1.00 95.62 103 LEU A N 1
ATOM 807 C CA . LEU A 1 103 ? 2.852 -6.929 -0.387 1.00 95.62 103 LEU A CA 1
ATOM 808 C C . LEU A 1 103 ? 2.450 -6.911 -1.867 1.00 95.62 103 LEU A C 1
ATOM 810 O O . LEU A 1 103 ? 2.874 -7.790 -2.618 1.00 95.62 103 LEU A O 1
ATOM 814 N N . GLY A 1 104 ? 1.679 -5.908 -2.294 1.00 93.06 104 GLY A N 1
ATOM 815 C CA . GLY A 1 104 ? 1.368 -5.693 -3.707 1.00 93.06 104 GLY A CA 1
ATOM 816 C C . GLY A 1 104 ? 2.629 -5.419 -4.519 1.00 93.06 104 GLY A C 1
ATOM 817 O O . GLY A 1 104 ? 2.889 -6.115 -5.497 1.00 93.06 104 GLY A O 1
ATOM 818 N N . ALA A 1 105 ? 3.473 -4.508 -4.031 1.00 91.62 105 ALA A N 1
ATOM 819 C CA . ALA A 1 105 ? 4.767 -4.205 -4.632 1.00 91.62 105 ALA A CA 1
ATOM 820 C C . ALA A 1 105 ? 5.703 -5.417 -4.677 1.00 91.62 105 ALA A C 1
ATOM 822 O O . ALA A 1 105 ? 6.338 -5.659 -5.697 1.00 91.62 105 ALA A O 1
ATOM 823 N N . LEU A 1 106 ? 5.761 -6.213 -3.604 1.00 92.38 106 LEU A N 1
ATOM 824 C CA . LEU A 1 106 ? 6.540 -7.451 -3.565 1.00 92.38 106 LEU A CA 1
ATOM 825 C C . LEU A 1 106 ? 6.064 -8.448 -4.617 1.00 92.38 106 LEU A C 1
ATOM 827 O O . LEU A 1 106 ? 6.880 -9.044 -5.315 1.00 92.38 106 LEU A O 1
ATOM 831 N N . THR A 1 107 ? 4.748 -8.646 -4.695 1.00 89.00 107 THR A N 1
ATOM 832 C CA . THR A 1 107 ? 4.163 -9.602 -5.632 1.00 89.00 107 THR A CA 1
ATOM 833 C C . THR A 1 107 ? 4.486 -9.181 -7.050 1.00 89.00 107 THR A C 1
ATOM 835 O O . THR A 1 107 ? 4.966 -10.005 -7.823 1.00 89.00 107 THR A O 1
ATOM 838 N N . GLU A 1 108 ? 4.321 -7.897 -7.361 1.00 82.06 108 GLU A N 1
ATOM 839 C CA . GLU A 1 108 ? 4.626 -7.442 -8.705 1.00 82.06 108 GLU A CA 1
ATOM 840 C C . GLU A 1 108 ? 6.133 -7.482 -9.027 1.00 82.06 108 GLU A C 1
ATOM 842 O O . GLU A 1 108 ? 6.569 -7.954 -10.074 1.00 82.06 108 GLU A O 1
ATOM 847 N N . GLY A 1 109 ? 6.968 -7.120 -8.054 1.00 80.38 109 GLY A N 1
ATOM 848 C CA . GLY A 1 109 ? 8.418 -7.295 -8.144 1.00 80.38 109 GLY A CA 1
ATOM 849 C C . GLY A 1 109 ? 8.834 -8.710 -8.535 1.00 80.38 109 GLY A C 1
ATOM 850 O O . GLY A 1 109 ? 9.778 -8.902 -9.290 1.00 80.38 109 GLY A O 1
ATOM 851 N N . ILE A 1 110 ? 8.133 -9.723 -8.031 1.00 81.56 110 ILE A N 1
ATOM 852 C CA . ILE A 1 110 ? 8.428 -11.121 -8.348 1.00 81.56 110 ILE A CA 1
ATOM 853 C C . ILE A 1 110 ? 7.886 -11.496 -9.734 1.00 81.56 110 ILE A C 1
ATOM 855 O O . ILE A 1 110 ? 8.615 -12.093 -10.528 1.00 81.56 110 ILE A O 1
ATOM 859 N N . PHE A 1 111 ? 6.625 -11.181 -10.038 1.00 73.38 111 PHE A N 1
ATOM 860 C CA . PHE A 1 111 ? 5.989 -11.630 -11.279 1.00 73.38 111 PHE A CA 1
ATOM 861 C C . PHE A 1 111 ? 6.539 -10.912 -12.513 1.00 73.38 111 PHE A C 1
ATOM 863 O O . PHE A 1 111 ? 7.008 -11.592 -13.431 1.00 73.38 111 PHE A O 1
ATOM 870 N N . LEU A 1 112 ? 6.546 -9.579 -12.546 1.00 65.44 112 LEU A N 1
ATOM 871 C CA . LEU A 1 112 ? 7.061 -8.856 -13.707 1.00 65.44 112 LEU A CA 1
ATOM 872 C C . LEU A 1 112 ? 8.576 -9.000 -13.854 1.00 65.44 112 LEU A C 1
ATOM 874 O O . LEU A 1 112 ? 9.018 -9.404 -14.926 1.00 65.44 112 LEU A O 1
ATOM 878 N N . HIS A 1 113 ? 9.363 -8.750 -12.801 1.00 65.69 113 HIS A N 1
ATOM 879 C CA . HIS A 1 113 ? 10.822 -8.664 -12.956 1.00 65.69 113 HIS A CA 1
ATOM 880 C C . HIS A 1 113 ? 11.528 -10.024 -13.015 1.00 65.69 113 HIS A C 1
ATOM 882 O O . HIS A 1 113 ? 12.573 -10.146 -13.640 1.00 65.69 113 HIS A O 1
ATOM 888 N N . GLN A 1 114 ? 10.989 -11.076 -12.388 1.00 65.62 114 GLN A N 1
ATOM 889 C CA . GLN A 1 114 ? 11.683 -12.373 -12.337 1.00 65.62 114 GLN A CA 1
ATOM 890 C C . GLN A 1 114 ? 11.050 -13.436 -13.241 1.00 65.62 114 GLN A C 1
ATOM 892 O O . GLN A 1 114 ? 11.765 -14.275 -13.790 1.00 65.62 114 GLN A O 1
ATOM 897 N N . VAL A 1 115 ? 9.723 -13.427 -13.422 1.00 60.78 115 VAL A N 1
ATOM 898 C CA . VAL A 1 115 ? 9.028 -14.472 -14.200 1.00 60.78 115 VAL A CA 1
ATOM 899 C C . VAL A 1 115 ? 8.903 -14.106 -15.681 1.00 60.78 115 VAL A C 1
ATOM 901 O O . VAL A 1 115 ? 9.068 -14.982 -16.533 1.00 60.78 115 VAL A O 1
ATOM 904 N N . MET A 1 116 ? 8.631 -12.839 -16.015 1.00 54.44 116 MET A N 1
ATOM 905 C CA . MET A 1 116 ? 8.395 -12.435 -17.412 1.00 54.44 116 MET A CA 1
ATOM 906 C C . MET A 1 116 ? 9.678 -12.062 -18.174 1.00 54.44 116 MET A C 1
ATOM 908 O O . MET A 1 116 ? 9.735 -12.248 -19.388 1.00 54.44 116 MET A O 1
ATOM 912 N N . GLU A 1 117 ? 10.740 -11.639 -17.484 1.00 57.72 117 GLU A N 1
ATOM 913 C CA . GLU A 1 117 ? 11.998 -11.189 -18.110 1.00 57.72 117 GLU A CA 1
ATOM 914 C C . GLU A 1 117 ? 12.908 -12.323 -18.604 1.00 57.72 117 GLU A C 1
ATOM 916 O O . GLU A 1 117 ? 13.793 -12.102 -19.430 1.00 57.72 117 GLU A O 1
ATOM 921 N N . GLY A 1 118 ? 12.682 -13.565 -18.163 1.00 54.03 118 GLY A N 1
ATOM 922 C CA . GLY A 1 118 ? 13.511 -14.726 -18.514 1.00 54.03 118 GLY A CA 1
ATOM 923 C C . GLY A 1 118 ? 13.458 -15.173 -19.985 1.00 54.03 118 GLY A C 1
ATOM 924 O O . GLY A 1 118 ? 13.930 -16.268 -20.289 1.00 54.03 118 GLY A O 1
ATOM 925 N N . ARG A 1 119 ? 12.858 -14.390 -20.896 1.00 55.03 119 ARG A N 1
ATOM 926 C CA . ARG A 1 119 ? 12.570 -14.799 -22.285 1.00 55.03 119 ARG A CA 1
ATOM 927 C C . ARG A 1 119 ? 13.311 -14.033 -23.386 1.00 55.03 119 ARG A C 1
ATOM 929 O O . ARG A 1 119 ? 13.286 -14.506 -24.519 1.00 55.03 119 ARG A O 1
ATOM 936 N N . GLU A 1 120 ? 14.001 -12.926 -23.109 1.00 55.25 120 GLU A N 1
ATOM 937 C CA . GLU A 1 120 ? 14.707 -12.174 -24.161 1.00 55.25 120 GLU A CA 1
ATOM 938 C C . GLU A 1 120 ? 16.213 -12.493 -24.205 1.00 55.25 120 GLU A C 1
ATOM 940 O O . GLU A 1 120 ? 16.979 -12.183 -23.296 1.00 55.25 120 GLU A O 1
ATOM 945 N N . THR A 1 121 ? 16.656 -13.115 -25.301 1.00 51.41 121 THR A N 1
ATOM 946 C CA . THR A 1 121 ? 18.075 -13.278 -25.665 1.00 51.41 121 THR A CA 1
ATOM 947 C C . THR A 1 121 ? 18.268 -12.869 -27.120 1.00 51.41 121 THR A C 1
ATOM 949 O O . THR A 1 121 ? 17.517 -13.364 -27.953 1.00 51.41 121 THR A O 1
ATOM 952 N N . ALA A 1 122 ? 19.268 -12.016 -27.419 1.00 49.47 122 ALA A N 1
ATOM 953 C CA . ALA A 1 122 ? 20.042 -12.022 -28.680 1.00 49.47 122 ALA A CA 1
ATOM 954 C C . ALA A 1 122 ? 21.096 -10.881 -28.822 1.00 49.47 122 ALA A C 1
ATOM 956 O O . ALA A 1 122 ? 21.204 -10.325 -29.903 1.00 49.47 122 ALA A O 1
ATOM 957 N N . ASP A 1 123 ? 21.904 -10.511 -27.812 1.00 52.31 123 ASP A N 1
ATOM 958 C CA . ASP A 1 123 ? 23.223 -9.867 -28.079 1.00 52.31 123 ASP A CA 1
ATOM 959 C C . ASP A 1 123 ? 24.142 -9.846 -26.840 1.00 52.31 123 ASP A C 1
ATOM 961 O O . ASP A 1 123 ? 23.937 -9.076 -25.910 1.00 52.31 123 ASP A O 1
ATOM 965 N N . VAL A 1 124 ? 25.190 -10.671 -26.805 1.00 56.16 124 VAL A N 1
ATOM 966 C CA . VAL A 1 124 ? 25.940 -11.006 -25.574 1.00 56.16 124 VAL A CA 1
ATOM 967 C C . VAL A 1 124 ? 26.671 -9.811 -24.939 1.00 56.16 124 VAL A C 1
ATOM 969 O O . VAL A 1 124 ? 26.825 -9.782 -23.720 1.00 56.16 124 VAL A O 1
ATOM 972 N N . LYS A 1 125 ? 27.120 -8.814 -25.716 1.00 48.78 125 LYS A N 1
ATOM 973 C CA . LYS A 1 125 ? 27.893 -7.671 -25.180 1.00 48.78 125 LYS A CA 1
ATOM 974 C C . LYS A 1 125 ? 27.015 -6.512 -24.709 1.00 48.78 125 LYS A C 1
ATOM 976 O O . LYS A 1 125 ? 27.278 -5.972 -23.638 1.00 48.78 125 LYS A O 1
ATOM 981 N N . ALA A 1 126 ? 25.969 -6.171 -25.463 1.00 53.06 126 ALA A N 1
ATOM 982 C CA . ALA A 1 126 ? 24.956 -5.214 -25.018 1.00 53.06 126 ALA A CA 1
ATOM 983 C C . ALA A 1 126 ? 24.147 -5.765 -23.827 1.00 53.06 126 ALA A C 1
ATOM 985 O O . ALA A 1 126 ? 23.751 -5.013 -22.941 1.00 53.06 126 ALA A O 1
ATOM 986 N N . LEU A 1 127 ? 23.978 -7.092 -23.744 1.00 56.00 127 LEU A N 1
ATOM 987 C CA . LEU A 1 127 ? 23.280 -7.753 -22.640 1.00 56.00 127 LEU A CA 1
ATOM 988 C C . LEU A 1 127 ? 24.003 -7.601 -21.298 1.00 56.00 127 LEU A C 1
ATOM 990 O O . LEU A 1 127 ? 23.333 -7.507 -20.279 1.00 56.00 127 LEU A O 1
ATOM 994 N N . MET A 1 128 ? 25.341 -7.569 -21.257 1.00 56.53 128 MET A N 1
ATOM 995 C CA . MET A 1 128 ? 26.068 -7.507 -19.979 1.00 56.53 128 MET A CA 1
ATOM 996 C C . MET A 1 128 ? 25.819 -6.186 -19.242 1.00 56.53 128 MET A C 1
ATOM 998 O O . MET A 1 128 ? 25.432 -6.209 -18.077 1.00 56.53 128 MET A O 1
ATOM 1002 N N . THR A 1 129 ? 25.947 -5.049 -19.930 1.00 58.84 129 THR A N 1
ATOM 1003 C CA . THR A 1 129 ? 25.721 -3.723 -19.333 1.00 58.84 129 THR A CA 1
ATOM 1004 C C . THR A 1 129 ? 24.244 -3.471 -19.028 1.00 58.84 129 THR A C 1
ATOM 1006 O O . THR A 1 129 ? 23.916 -2.948 -17.965 1.00 58.84 129 THR A O 1
ATOM 1009 N N . VAL A 1 130 ? 23.332 -3.896 -19.909 1.00 62.84 130 VAL A N 1
ATOM 1010 C CA . VAL A 1 130 ? 21.880 -3.782 -19.680 1.00 62.84 130 VAL A CA 1
ATOM 1011 C C . VAL A 1 130 ? 21.431 -4.653 -18.501 1.00 62.84 130 VAL A C 1
ATOM 1013 O O . VAL A 1 130 ? 20.618 -4.217 -17.685 1.00 62.84 130 VAL A O 1
ATOM 1016 N N . ARG A 1 131 ? 21.991 -5.860 -18.356 1.00 64.69 131 ARG A N 1
ATOM 1017 C CA . ARG A 1 131 ? 21.667 -6.783 -17.260 1.00 64.69 131 ARG A CA 1
ATOM 1018 C C . ARG A 1 131 ? 22.175 -6.291 -15.908 1.00 64.69 131 ARG A C 1
ATOM 1020 O O . ARG A 1 131 ? 21.464 -6.428 -14.918 1.00 64.69 131 ARG A O 1
ATOM 1027 N N . GLU A 1 132 ? 23.370 -5.710 -15.856 1.00 65.62 132 GLU A N 1
ATOM 1028 C CA . GLU A 1 132 ? 23.925 -5.137 -14.621 1.00 65.62 132 GLU A CA 1
ATOM 1029 C C . GLU A 1 132 ? 23.095 -3.945 -14.123 1.00 65.62 132 GLU A C 1
ATOM 1031 O O . GLU A 1 132 ? 22.789 -3.859 -12.934 1.00 65.62 132 GLU A O 1
ATOM 1036 N N . MET A 1 133 ? 22.651 -3.075 -15.037 1.00 66.62 133 MET A N 1
ATOM 1037 C CA . MET A 1 133 ? 21.763 -1.955 -14.707 1.00 66.62 133 MET A CA 1
ATOM 1038 C C . MET A 1 133 ? 20.394 -2.433 -14.219 1.00 66.62 133 MET A C 1
ATOM 1040 O O . MET A 1 133 ? 19.877 -1.924 -13.231 1.00 66.62 133 MET A O 1
ATOM 1044 N N . ARG A 1 134 ? 19.811 -3.431 -14.887 1.00 70.81 134 ARG A N 1
ATOM 1045 C CA . ARG A 1 134 ? 18.522 -4.029 -14.514 1.00 70.81 134 ARG A CA 1
ATOM 1046 C C . ARG A 1 134 ? 18.547 -4.654 -13.123 1.00 70.81 134 ARG A C 1
ATOM 1048 O O . ARG A 1 134 ? 17.682 -4.358 -12.310 1.00 70.81 134 ARG A O 1
ATOM 1055 N N . TRP A 1 135 ? 19.593 -5.416 -12.815 1.00 77.00 135 TRP A N 1
ATOM 1056 C CA . TRP A 1 135 ? 19.772 -5.991 -11.484 1.00 77.00 135 TRP A CA 1
ATOM 1057 C C . TRP A 1 135 ? 19.865 -4.921 -10.387 1.00 77.00 135 TRP A C 1
ATOM 1059 O O . TRP A 1 135 ? 19.289 -5.089 -9.313 1.00 77.00 135 TRP A O 1
ATOM 1069 N N . LEU A 1 136 ? 20.549 -3.801 -10.652 1.00 78.12 136 LEU A N 1
ATOM 1070 C CA . LEU A 1 136 ? 20.607 -2.686 -9.705 1.00 78.12 136 LEU A CA 1
ATOM 1071 C C . LEU A 1 136 ? 19.206 -2.120 -9.412 1.00 78.12 136 LEU A C 1
ATOM 1073 O O . LEU A 1 136 ? 18.895 -1.850 -8.250 1.00 78.12 136 LEU A O 1
ATOM 1077 N N . TRP A 1 137 ? 18.358 -1.970 -10.435 1.00 76.44 137 TRP A N 1
ATOM 1078 C CA . TRP A 1 137 ? 16.978 -1.503 -10.265 1.00 76.44 137 TRP A CA 1
ATOM 1079 C C . TRP A 1 137 ? 16.139 -2.463 -9.435 1.00 76.44 137 TRP A C 1
ATOM 1081 O O . TRP A 1 137 ? 15.481 -2.019 -8.493 1.00 76.44 137 TRP A O 1
ATOM 1091 N N . ASP A 1 138 ? 16.226 -3.761 -9.718 1.00 79.88 138 ASP A N 1
ATOM 1092 C CA . ASP A 1 138 ? 15.509 -4.785 -8.960 1.00 79.88 138 ASP A CA 1
ATOM 1093 C C . ASP A 1 138 ? 15.912 -4.746 -7.481 1.00 79.88 138 ASP A C 1
ATOM 1095 O O . ASP A 1 138 ? 15.062 -4.713 -6.591 1.00 79.88 138 ASP A O 1
ATOM 1099 N N . VAL A 1 139 ? 17.216 -4.672 -7.193 1.00 85.25 139 VAL A N 1
ATOM 1100 C CA . VAL A 1 139 ? 17.719 -4.591 -5.814 1.00 85.25 139 VAL A CA 1
ATOM 1101 C C . VAL A 1 139 ? 17.199 -3.339 -5.107 1.00 85.25 139 VAL A C 1
ATOM 1103 O O . VAL A 1 139 ? 16.719 -3.438 -3.976 1.00 85.25 139 VAL A O 1
ATOM 1106 N N . LEU A 1 140 ? 17.256 -2.167 -5.748 1.00 84.25 140 LEU A N 1
ATOM 1107 C CA . LEU A 1 140 ? 16.734 -0.925 -5.168 1.00 84.25 140 LEU A CA 1
ATOM 1108 C C . LEU A 1 140 ? 15.225 -1.008 -4.908 1.00 84.25 140 LEU A C 1
ATOM 1110 O O . LEU A 1 140 ? 14.762 -0.595 -3.843 1.00 84.25 140 LEU A O 1
ATOM 1114 N N . PHE A 1 141 ? 14.470 -1.585 -5.841 1.00 84.44 141 PHE A N 1
ATOM 1115 C CA . PHE A 1 141 ? 13.034 -1.793 -5.712 1.00 84.44 141 PHE A CA 1
ATOM 1116 C C . PHE A 1 141 ? 12.699 -2.696 -4.515 1.00 84.44 141 PHE A C 1
ATOM 1118 O O . PHE A 1 141 ? 11.919 -2.307 -3.641 1.00 84.44 141 PHE A O 1
ATOM 1125 N N . PHE A 1 142 ? 13.360 -3.851 -4.389 1.00 89.56 142 PHE A N 1
ATOM 1126 C CA . PHE A 1 142 ? 13.159 -4.754 -3.251 1.00 89.56 142 PHE A CA 1
ATOM 1127 C C . PHE A 1 142 ? 13.590 -4.143 -1.914 1.00 89.56 142 PHE A C 1
ATOM 1129 O O . PHE A 1 142 ? 12.940 -4.388 -0.895 1.00 89.56 142 PHE A O 1
ATOM 1136 N N . LEU A 1 143 ? 14.636 -3.311 -1.890 1.00 91.94 143 LEU A N 1
ATOM 1137 C CA . LEU A 1 143 ? 15.022 -2.577 -0.682 1.00 91.94 143 LEU A CA 1
ATOM 1138 C C . LEU A 1 143 ? 13.922 -1.605 -0.235 1.00 91.94 143 LEU A C 1
ATOM 1140 O O . LEU A 1 143 ? 13.623 -1.524 0.957 1.00 91.94 143 LEU A O 1
ATOM 1144 N N . ILE A 1 144 ? 13.276 -0.905 -1.168 1.00 91.00 144 ILE A N 1
ATOM 1145 C CA . ILE A 1 144 ? 12.160 -0.003 -0.850 1.00 91.00 144 ILE A CA 1
ATOM 1146 C C . ILE A 1 144 ? 10.961 -0.791 -0.329 1.00 91.00 144 ILE A C 1
ATOM 1148 O O . ILE A 1 144 ? 10.390 -0.424 0.699 1.00 91.00 144 ILE A O 1
ATOM 1152 N N . ILE A 1 145 ? 10.613 -1.903 -0.978 1.00 93.56 145 ILE A N 1
ATOM 1153 C CA . ILE A 1 145 ? 9.547 -2.798 -0.511 1.00 93.56 145 ILE A CA 1
ATOM 1154 C C . ILE A 1 145 ? 9.818 -3.259 0.918 1.00 93.56 145 ILE A C 1
ATOM 1156 O O . ILE A 1 145 ? 8.933 -3.191 1.775 1.00 93.56 145 ILE A O 1
ATOM 1160 N N . LEU A 1 146 ? 11.052 -3.688 1.194 1.00 95.12 146 LEU A N 1
ATOM 1161 C CA . LEU A 1 146 ? 11.460 -4.126 2.521 1.00 95.12 146 LEU A CA 1
ATOM 1162 C C . LEU A 1 146 ? 11.258 -3.013 3.553 1.00 95.12 146 LEU A C 1
ATOM 1164 O O . LEU A 1 146 ? 10.739 -3.283 4.637 1.00 95.12 146 LEU A O 1
ATOM 1168 N N . LEU A 1 147 ? 11.611 -1.767 3.227 1.00 95.31 147 LEU A N 1
ATOM 1169 C CA . LEU A 1 147 ? 11.385 -0.617 4.105 1.00 95.31 147 LEU A CA 1
ATOM 1170 C C . LEU A 1 147 ? 9.893 -0.349 4.341 1.00 95.31 147 LEU A C 1
ATOM 1172 O O . LEU A 1 147 ? 9.497 -0.113 5.486 1.00 95.31 147 LEU A O 1
ATOM 1176 N N . VAL A 1 148 ? 9.057 -0.419 3.301 1.00 94.69 148 VAL A N 1
ATOM 1177 C CA . VAL A 1 148 ? 7.599 -0.217 3.404 1.00 94.69 148 VAL A CA 1
ATOM 1178 C C . VAL A 1 148 ? 6.962 -1.283 4.297 1.00 94.69 148 VAL A C 1
ATOM 1180 O O . VAL A 1 148 ? 6.272 -0.944 5.263 1.00 94.69 148 VAL A O 1
ATOM 1183 N N . ILE A 1 149 ? 7.242 -2.566 4.040 1.00 96.38 149 ILE A N 1
ATOM 1184 C CA . ILE A 1 149 ? 6.708 -3.681 4.838 1.00 96.38 149 ILE A CA 1
ATOM 1185 C C . ILE A 1 149 ? 7.215 -3.587 6.279 1.00 96.38 149 ILE A C 1
ATOM 1187 O O . ILE A 1 149 ? 6.418 -3.675 7.213 1.00 96.38 149 ILE A O 1
ATOM 1191 N N . SER A 1 150 ? 8.514 -3.343 6.478 1.00 97.25 150 SER A N 1
ATOM 1192 C CA . SER A 1 150 ? 9.106 -3.217 7.817 1.00 97.25 150 SER A CA 1
ATOM 1193 C C . SER A 1 150 ? 8.479 -2.069 8.606 1.00 97.25 150 SER A C 1
ATOM 1195 O O . SER A 1 150 ? 8.155 -2.229 9.782 1.00 97.25 150 SER A O 1
ATOM 1197 N N . THR A 1 151 ? 8.236 -0.927 7.956 1.00 94.81 151 THR A N 1
ATOM 1198 C CA . THR A 1 151 ? 7.541 0.215 8.565 1.00 94.81 151 THR A CA 1
ATOM 1199 C C . THR A 1 151 ? 6.131 -0.180 8.993 1.00 94.81 151 THR A C 1
ATOM 1201 O O . THR A 1 151 ? 5.751 0.053 10.141 1.00 94.81 151 THR A O 1
ATOM 1204 N N . GLY A 1 152 ? 5.373 -0.841 8.114 1.00 94.94 152 GLY A N 1
ATOM 1205 C CA . GLY A 1 152 ? 4.043 -1.355 8.432 1.00 94.94 152 GLY A CA 1
ATOM 1206 C C . GLY A 1 152 ? 4.049 -2.327 9.618 1.00 94.94 152 GLY A C 1
ATOM 1207 O O . GLY A 1 152 ? 3.252 -2.173 10.542 1.00 94.94 152 GLY A O 1
ATOM 1208 N N . VAL A 1 153 ? 4.993 -3.271 9.659 1.00 96.62 153 VAL A N 1
ATOM 1209 C CA . VAL A 1 153 ? 5.143 -4.243 10.757 1.00 96.62 153 VAL A CA 1
ATOM 1210 C C . VAL A 1 153 ? 5.497 -3.558 12.077 1.00 96.62 153 VAL A C 1
ATOM 1212 O O . VAL A 1 153 ? 4.882 -3.854 13.101 1.00 96.62 153 VAL A O 1
ATOM 1215 N N . VAL A 1 154 ? 6.433 -2.605 12.079 1.00 96.31 154 VAL A N 1
ATOM 1216 C CA . VAL A 1 154 ? 6.792 -1.839 13.285 1.00 96.31 154 VAL A CA 1
ATOM 1217 C C . VAL A 1 154 ? 5.597 -1.031 13.795 1.00 96.31 154 VAL A C 1
ATOM 1219 O O . VAL A 1 154 ? 5.348 -0.988 15.003 1.00 96.31 154 VAL A O 1
ATOM 1222 N N . LEU A 1 155 ? 4.834 -0.402 12.897 1.00 93.75 155 LEU A N 1
ATOM 1223 C CA . LEU A 1 155 ? 3.620 0.326 13.261 1.00 93.75 155 LEU A CA 1
ATOM 1224 C C . LEU A 1 155 ? 2.536 -0.610 13.806 1.00 93.75 155 LEU A C 1
ATOM 1226 O O . LEU A 1 155 ? 1.903 -0.267 14.805 1.00 93.75 155 LEU A O 1
ATOM 1230 N N . LEU A 1 156 ? 2.361 -1.795 13.213 1.00 94.62 156 LEU A N 1
ATOM 1231 C CA . LEU A 1 156 ? 1.423 -2.815 13.686 1.00 94.62 156 LEU A CA 1
ATOM 1232 C C . LEU A 1 156 ? 1.800 -3.301 15.078 1.00 94.62 156 LEU A C 1
ATOM 1234 O O . LEU A 1 156 ? 0.960 -3.297 15.975 1.00 94.62 156 LEU A O 1
ATOM 1238 N N . TRP A 1 157 ? 3.073 -3.635 15.279 1.00 94.50 157 TRP A N 1
ATOM 1239 C CA . TRP A 1 157 ? 3.605 -4.048 16.571 1.00 94.50 157 TRP A CA 1
ATOM 1240 C C . TRP A 1 157 ? 3.314 -2.999 17.642 1.00 94.50 157 TRP A C 1
ATOM 1242 O O . TRP A 1 157 ? 2.696 -3.302 18.658 1.00 94.50 157 TRP A O 1
ATOM 1252 N N . ARG A 1 158 ? 3.664 -1.732 17.386 1.00 91.62 158 ARG A N 1
ATOM 1253 C CA . ARG A 1 158 ? 3.385 -0.618 18.308 1.00 91.62 158 ARG A CA 1
ATOM 1254 C C . ARG A 1 158 ? 1.893 -0.416 18.552 1.00 91.62 158 ARG A C 1
ATOM 1256 O O . ARG A 1 158 ? 1.505 -0.041 19.657 1.00 91.62 158 ARG A O 1
ATOM 1263 N N . LEU A 1 159 ? 1.064 -0.620 17.529 1.00 90.06 159 LEU A N 1
ATOM 1264 C CA . LEU A 1 159 ? -0.378 -0.473 17.636 1.00 90.06 159 LEU A CA 1
ATOM 1265 C C . LEU A 1 159 ? -0.973 -1.534 18.564 1.00 90.06 159 LEU A C 1
ATOM 1267 O O . LEU A 1 159 ? -1.797 -1.172 19.393 1.00 90.06 159 LEU A O 1
ATOM 1271 N N . LEU A 1 160 ? -0.526 -2.793 18.489 1.00 87.44 160 LEU A N 1
ATOM 1272 C CA . LEU A 1 160 ? -1.067 -3.905 19.283 1.00 87.44 160 LEU A CA 1
ATOM 1273 C C . LEU A 1 160 ? -0.975 -3.691 20.804 1.00 87.44 160 LEU A C 1
ATOM 1275 O O . LEU A 1 160 ? -1.866 -4.150 21.526 1.00 87.44 160 LEU A O 1
ATOM 1279 N N . PHE A 1 161 ? 0.030 -2.944 21.276 1.00 88.31 161 PHE A N 1
ATOM 1280 C CA . PHE A 1 161 ? 0.194 -2.579 22.691 1.00 88.31 161 PHE A CA 1
ATOM 1281 C C . PHE A 1 161 ? -0.688 -1.408 23.146 1.00 88.31 161 PHE A C 1
ATOM 1283 O O . PHE A 1 161 ? -0.706 -1.086 24.334 1.00 88.31 161 PHE A O 1
ATOM 1290 N N . LYS A 1 162 ? -1.430 -0.749 22.246 1.00 83.62 162 LYS A N 1
ATOM 1291 C CA . LYS A 1 162 ? -2.330 0.341 22.639 1.00 83.62 162 LYS A CA 1
ATOM 1292 C C . LYS A 1 162 ? -3.662 -0.202 23.184 1.00 83.62 162 LYS A C 1
ATOM 1294 O O . LYS A 1 162 ? -4.276 -1.074 22.559 1.00 83.62 162 LYS A O 1
ATOM 1299 N N . PRO A 1 163 ? -4.154 0.319 24.323 1.00 79.69 163 PRO A N 1
ATOM 1300 C CA . PRO A 1 163 ? -5.494 0.004 24.811 1.00 79.69 163 PRO A CA 1
ATOM 1301 C C . PRO A 1 163 ? -6.566 0.648 23.914 1.00 79.69 163 PRO A C 1
ATOM 1303 O O . PRO A 1 163 ? -6.325 1.682 23.292 1.00 79.69 163 PRO A O 1
ATOM 1306 N N . GLY A 1 164 ? -7.752 0.033 23.840 1.00 77.12 164 GLY A N 1
ATOM 1307 C CA . GLY A 1 164 ? -8.906 0.589 23.112 1.00 77.12 164 GLY A CA 1
ATOM 1308 C C . GLY A 1 164 ? -8.846 0.489 21.580 1.00 77.12 164 GLY A C 1
ATOM 1309 O O . GLY A 1 164 ? -9.606 1.163 20.890 1.00 77.12 164 GLY A O 1
ATOM 1310 N N . ILE A 1 165 ? -7.953 -0.331 21.019 1.00 83.06 165 ILE A N 1
ATOM 1311 C CA . ILE A 1 165 ? -7.924 -0.590 19.571 1.00 83.06 165 ILE A CA 1
ATOM 1312 C C . ILE A 1 165 ? -8.920 -1.695 19.193 1.00 83.06 165 ILE A C 1
ATOM 1314 O O . ILE A 1 165 ? -9.081 -2.677 19.925 1.00 83.06 165 ILE A O 1
ATOM 1318 N N . ASN A 1 166 ? -9.537 -1.578 18.017 1.00 85.19 166 ASN A N 1
ATOM 1319 C CA . ASN A 1 166 ? -10.266 -2.689 17.412 1.00 85.19 166 ASN A CA 1
ATOM 1320 C C . ASN A 1 166 ? -9.256 -3.634 16.730 1.00 85.19 166 ASN A C 1
ATOM 1322 O O . ASN A 1 166 ? -8.539 -3.214 15.825 1.00 85.19 166 ASN A O 1
ATOM 1326 N N . ARG A 1 167 ? -9.185 -4.894 17.183 1.00 89.00 167 ARG A N 1
ATOM 1327 C CA . ARG A 1 167 ? -8.264 -5.934 16.675 1.00 89.00 167 ARG A CA 1
ATOM 1328 C C . ARG A 1 167 ? -8.921 -6.880 15.664 1.00 89.00 167 ARG A C 1
ATOM 1330 O O . ARG A 1 167 ? -8.447 -7.994 15.472 1.00 89.00 167 ARG A O 1
ATOM 1337 N N . SER A 1 168 ? -10.032 -6.469 15.061 1.00 90.00 168 SER A N 1
ATOM 1338 C CA . SER A 1 168 ? -10.767 -7.294 14.107 1.00 90.00 168 SER A CA 1
ATOM 1339 C C . SER A 1 168 ? -9.884 -7.722 12.931 1.00 90.00 168 SER A C 1
ATOM 1341 O O . SER A 1 168 ? -9.274 -6.888 12.257 1.00 90.00 168 SER A O 1
ATOM 1343 N N . GLY A 1 169 ? -9.858 -9.030 12.653 1.00 91.81 169 GLY A N 1
ATOM 1344 C CA . GLY A 1 169 ? -9.170 -9.587 11.487 1.00 91.81 169 GLY A CA 1
ATOM 1345 C C . GLY A 1 169 ? -9.715 -9.032 10.168 1.00 91.81 169 GLY A C 1
ATOM 1346 O O . GLY A 1 169 ? -8.957 -8.870 9.217 1.00 91.81 169 GLY A O 1
ATOM 1347 N N . TYR A 1 170 ? -10.990 -8.632 10.135 1.00 93.8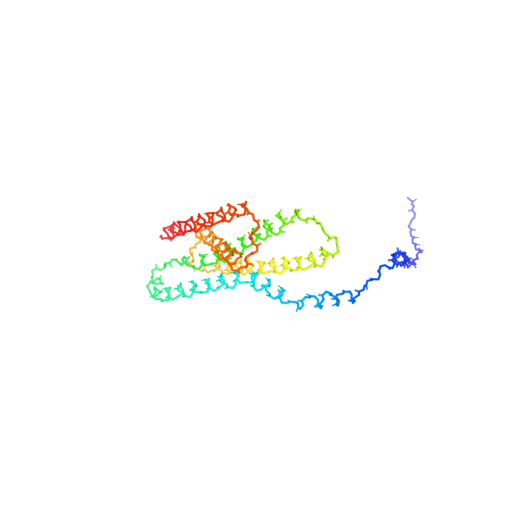8 170 TYR A N 1
ATOM 1348 C CA . TYR A 1 170 ? -11.594 -7.982 8.974 1.00 93.88 170 TYR A CA 1
ATOM 1349 C C . TYR A 1 170 ? -10.963 -6.619 8.662 1.00 93.88 170 TYR A C 1
ATOM 1351 O O . TYR A 1 170 ? -10.776 -6.293 7.494 1.00 93.88 170 TYR A O 1
ATOM 1359 N N . LEU A 1 171 ? -10.575 -5.841 9.682 1.00 92.69 171 LEU A N 1
ATOM 1360 C CA . LEU A 1 171 ? -9.867 -4.569 9.481 1.00 92.69 171 LEU A CA 1
ATOM 1361 C C . LEU A 1 171 ? -8.443 -4.799 8.970 1.00 92.69 171 LEU A C 1
ATOM 1363 O O . LEU A 1 171 ? -7.976 -4.057 8.111 1.00 92.69 171 LEU A O 1
ATOM 1367 N N . LEU A 1 172 ? -7.771 -5.836 9.483 1.00 94.75 172 LEU A N 1
ATOM 1368 C CA . LEU A 1 172 ? -6.422 -6.210 9.061 1.00 94.75 172 LEU A CA 1
ATOM 1369 C C . LEU A 1 172 ? -6.406 -6.676 7.598 1.00 94.75 172 LEU A C 1
ATOM 1371 O O . LEU A 1 172 ? -5.644 -6.149 6.792 1.00 94.75 172 LEU A O 1
ATOM 1375 N N . VAL A 1 173 ? -7.254 -7.644 7.244 1.00 96.62 173 VAL A N 1
ATOM 1376 C CA . VAL A 1 173 ? -7.329 -8.173 5.874 1.00 96.62 173 VAL A CA 1
ATOM 1377 C C . VAL A 1 173 ? -7.889 -7.115 4.930 1.00 96.62 173 VAL A C 1
ATOM 1379 O O . VAL A 1 173 ? -7.345 -6.905 3.850 1.00 96.62 173 VAL A O 1
ATOM 1382 N N . GLY A 1 174 ? -8.936 -6.402 5.347 1.00 95.75 174 GLY A N 1
ATOM 1383 C CA . GLY A 1 174 ? -9.578 -5.391 4.522 1.00 95.75 174 GLY A CA 1
ATOM 1384 C C . GLY A 1 174 ? -8.656 -4.220 4.191 1.00 95.75 174 GLY A C 1
ATOM 1385 O O . GLY A 1 174 ? -8.547 -3.834 3.028 1.00 95.75 174 GLY A O 1
ATOM 1386 N N . GLY A 1 175 ? -7.927 -3.695 5.181 1.00 95.06 175 GLY A N 1
ATOM 1387 C CA . GLY A 1 175 ? -6.933 -2.653 4.935 1.00 95.06 175 GLY A CA 1
ATOM 1388 C C . GLY A 1 175 ? -5.750 -3.156 4.109 1.00 95.06 175 GLY A C 1
ATOM 1389 O O . GLY A 1 175 ? -5.296 -2.428 3.229 1.00 95.06 175 GLY A O 1
ATOM 1390 N N . GLY A 1 176 ? -5.317 -4.408 4.303 1.00 97.25 176 GLY A N 1
ATOM 1391 C CA . GLY A 1 176 ? -4.315 -5.069 3.459 1.00 97.25 176 GLY A CA 1
ATOM 1392 C C . GLY A 1 176 ? -4.721 -5.136 1.983 1.00 97.25 176 GLY A C 1
ATOM 1393 O O . GLY A 1 176 ? -3.953 -4.724 1.116 1.00 97.25 176 GLY A O 1
ATOM 1394 N N . LEU A 1 177 ? -5.949 -5.574 1.693 1.00 97.38 177 LEU A N 1
ATOM 1395 C CA . LEU A 1 177 ? -6.485 -5.608 0.328 1.00 97.38 177 LEU A CA 1
ATOM 1396 C C . LEU A 1 177 ? -6.620 -4.206 -0.277 1.00 97.38 177 LEU A C 1
ATOM 1398 O O . LEU A 1 177 ? -6.257 -4.011 -1.436 1.00 97.38 177 LEU A O 1
ATOM 1402 N N . LEU A 1 178 ? -7.066 -3.213 0.506 1.00 95.69 178 LEU A N 1
ATOM 1403 C CA . LEU A 1 178 ? -7.078 -1.819 0.052 1.00 95.69 178 LEU A CA 1
ATOM 1404 C C . LEU A 1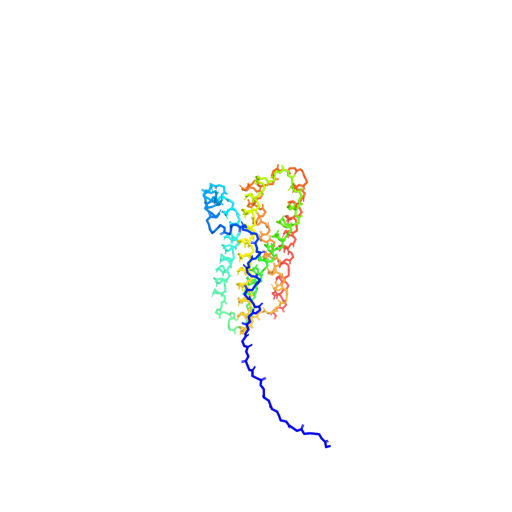 178 ? -5.677 -1.344 -0.343 1.00 95.69 178 LEU A C 1
ATOM 1406 O O . LEU A 1 178 ? -5.513 -0.723 -1.392 1.00 95.69 178 LEU A O 1
ATOM 1410 N N . GLY A 1 179 ? -4.673 -1.637 0.483 1.00 96.00 179 GLY A N 1
ATOM 1411 C CA . GLY A 1 179 ? -3.285 -1.269 0.219 1.00 96.00 179 GLY A CA 1
ATOM 1412 C C . GLY A 1 179 ? -2.748 -1.901 -1.055 1.00 96.00 179 GLY A C 1
ATOM 1413 O O . GLY A 1 179 ? -2.211 -1.198 -1.909 1.00 96.00 179 GLY A O 1
ATOM 1414 N N . TRP A 1 180 ? -2.957 -3.206 -1.209 1.00 96.38 180 TRP A N 1
ATOM 1415 C CA . TRP A 1 180 ? -2.535 -3.948 -2.391 1.00 96.38 180 TRP A CA 1
ATOM 1416 C C . TRP A 1 180 ? -3.187 -3.388 -3.658 1.00 96.38 180 TRP A C 1
ATOM 1418 O O . TRP A 1 180 ? -2.489 -2.989 -4.587 1.00 96.38 180 TRP A O 1
ATOM 1428 N N . GLY A 1 181 ? -4.520 -3.296 -3.685 1.00 94.75 181 GLY A N 1
ATOM 1429 C CA . GLY A 1 181 ? -5.247 -2.786 -4.850 1.00 94.75 181 GLY A CA 1
ATOM 1430 C C . GLY A 1 181 ? -4.857 -1.348 -5.206 1.00 94.75 181 GLY A C 1
ATOM 1431 O O . GLY A 1 181 ? -4.708 -1.027 -6.382 1.00 94.75 181 GLY A O 1
ATOM 1432 N N . THR A 1 182 ? -4.622 -0.498 -4.198 1.00 94.62 182 THR A N 1
ATOM 1433 C CA . THR A 1 182 ? -4.160 0.884 -4.414 1.00 94.62 182 THR A CA 1
ATOM 1434 C C . THR A 1 182 ? -2.785 0.912 -5.068 1.00 94.62 182 THR A C 1
ATOM 1436 O O . THR A 1 182 ? -2.607 1.635 -6.045 1.00 94.62 182 THR A O 1
ATOM 1439 N N . PHE A 1 183 ? -1.829 0.124 -4.563 1.00 93.56 183 PHE A N 1
ATOM 1440 C CA . PHE A 1 183 ? -0.490 0.063 -5.145 1.00 93.56 183 PHE A CA 1
ATOM 1441 C C . PHE A 1 183 ? -0.543 -0.376 -6.609 1.00 93.56 183 PHE A C 1
ATOM 1443 O O . PHE A 1 183 ? -0.004 0.321 -7.460 1.00 93.56 183 PHE A O 1
ATOM 1450 N N . ASN A 1 184 ? -1.258 -1.461 -6.910 1.00 90.88 184 ASN A N 1
ATOM 1451 C CA . ASN A 1 184 ? -1.362 -1.980 -8.272 1.00 90.88 184 ASN A CA 1
ATOM 1452 C C . ASN A 1 184 ? -1.984 -0.971 -9.250 1.00 90.88 184 ASN A C 1
ATOM 1454 O O . ASN A 1 184 ? -1.547 -0.866 -10.389 1.00 90.88 184 ASN A O 1
ATOM 1458 N N . ILE A 1 185 ? -3.006 -0.217 -8.829 1.00 90.31 185 ILE A N 1
ATOM 1459 C CA . ILE A 1 185 ? -3.603 0.821 -9.683 1.00 90.31 185 ILE A CA 1
ATOM 1460 C C . ILE A 1 185 ? -2.610 1.954 -9.919 1.00 90.31 185 ILE A C 1
ATOM 1462 O O . ILE A 1 185 ? -2.467 2.417 -11.046 1.00 90.31 185 ILE A O 1
ATOM 1466 N N . VAL A 1 186 ? -1.938 2.417 -8.864 1.00 90.81 186 VAL A N 1
ATOM 1467 C CA . VAL A 1 186 ? -0.973 3.518 -8.957 1.00 90.81 186 VAL A CA 1
ATOM 1468 C C . VAL A 1 186 ? 0.207 3.127 -9.844 1.00 90.81 186 VAL A C 1
ATOM 1470 O O . VAL A 1 186 ? 0.547 3.870 -10.762 1.00 90.81 186 VAL A O 1
ATOM 1473 N N . GLU A 1 187 ? 0.804 1.965 -9.592 1.00 86.25 187 GLU A N 1
ATOM 1474 C CA . GLU A 1 187 ? 1.899 1.408 -10.384 1.00 86.25 187 GLU A CA 1
ATOM 1475 C C . GLU A 1 187 ? 1.456 1.200 -11.833 1.00 86.25 187 GLU A C 1
ATOM 1477 O O . GLU A 1 187 ? 2.082 1.760 -12.733 1.00 86.25 187 GLU A O 1
ATOM 1482 N N . GLY A 1 188 ? 0.315 0.542 -12.053 1.00 80.44 188 GLY A N 1
ATOM 1483 C CA . GLY A 1 188 ? -0.181 0.262 -13.392 1.00 80.44 188 GLY A CA 1
ATOM 1484 C C . GLY A 1 188 ? -0.443 1.542 -14.182 1.00 80.44 188 GLY A C 1
ATOM 1485 O O . GLY A 1 188 ? -0.051 1.649 -15.341 1.00 80.44 188 GLY A O 1
ATOM 1486 N N . VAL A 1 189 ? -1.033 2.568 -13.563 1.00 83.31 189 VAL A N 1
ATOM 1487 C CA . VAL A 1 189 ? -1.246 3.865 -14.222 1.00 83.31 189 VAL A CA 1
ATOM 1488 C C . VAL A 1 189 ? 0.083 4.537 -14.567 1.00 83.31 189 VAL A C 1
ATOM 1490 O O . VAL A 1 189 ? 0.246 5.032 -15.684 1.00 83.31 189 VAL A O 1
ATOM 1493 N N . ILE A 1 190 ? 1.041 4.548 -13.640 1.00 82.62 190 ILE A N 1
ATOM 1494 C CA . ILE A 1 190 ? 2.341 5.192 -13.849 1.00 82.62 190 ILE A CA 1
ATOM 1495 C C . ILE A 1 190 ? 3.133 4.469 -14.946 1.00 82.62 190 ILE A C 1
ATOM 1497 O O . ILE A 1 190 ? 3.567 5.097 -15.915 1.00 82.62 190 ILE A O 1
ATOM 1501 N N . ASN A 1 191 ? 3.274 3.152 -14.846 1.00 72.94 191 ASN A N 1
ATOM 1502 C CA . ASN A 1 191 ? 4.136 2.382 -15.733 1.00 72.94 191 ASN A CA 1
ATOM 1503 C C . ASN A 1 191 ? 3.498 2.103 -17.101 1.00 72.94 191 ASN A C 1
ATOM 1505 O O . ASN A 1 191 ? 4.214 2.083 -18.108 1.00 72.94 191 ASN A O 1
ATOM 1509 N N . HIS A 1 192 ? 2.168 1.976 -17.198 1.00 67.38 192 HIS A N 1
ATOM 1510 C CA . HIS A 1 192 ? 1.504 1.795 -18.493 1.00 67.38 192 HIS A CA 1
ATOM 1511 C C . HIS A 1 192 ? 1.232 3.105 -19.239 1.00 67.38 192 HIS A C 1
ATOM 1513 O O . HIS A 1 192 ? 1.401 3.138 -20.460 1.00 67.38 192 HIS A O 1
ATOM 1519 N N . HIS A 1 193 ? 0.830 4.186 -18.559 1.00 61.28 193 HIS A N 1
ATOM 1520 C CA . HIS A 1 193 ? 0.436 5.421 -19.250 1.00 61.28 193 HIS A CA 1
ATOM 1521 C C . HIS A 1 193 ? 1.544 6.470 -19.339 1.00 61.28 193 HIS A C 1
ATOM 1523 O O . HIS A 1 193 ? 1.622 7.157 -20.358 1.00 61.28 193 HIS A O 1
ATOM 1529 N N . LEU A 1 194 ? 2.396 6.601 -18.316 1.00 59.22 194 LEU A N 1
ATOM 1530 C CA . LEU A 1 194 ? 3.416 7.657 -18.278 1.00 59.22 194 LEU A CA 1
ATOM 1531 C C . LEU A 1 194 ? 4.781 7.173 -18.768 1.00 59.22 194 LEU A C 1
ATOM 1533 O O . LEU A 1 194 ? 5.477 7.919 -19.453 1.00 59.22 194 LEU A O 1
ATOM 1537 N N . ALA A 1 195 ? 5.145 5.931 -18.453 1.00 57.69 195 ALA A N 1
ATOM 1538 C CA . ALA A 1 195 ? 6.474 5.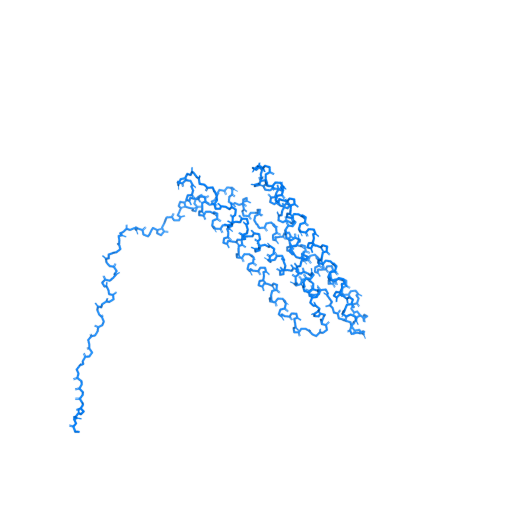413 -18.758 1.00 57.69 195 ALA A CA 1
ATOM 1539 C C . ALA A 1 195 ? 6.561 4.632 -20.089 1.00 57.69 195 ALA A C 1
ATOM 1541 O O . ALA A 1 195 ? 7.652 4.384 -20.592 1.00 57.69 195 ALA A O 1
ATOM 1542 N N . ALA A 1 196 ? 5.417 4.289 -20.701 1.00 57.16 196 ALA A N 1
ATOM 1543 C CA . ALA A 1 196 ? 5.296 3.624 -22.008 1.00 57.16 196 ALA A CA 1
ATOM 1544 C C . ALA A 1 196 ? 6.108 2.318 -22.188 1.00 57.16 196 ALA A C 1
ATOM 1546 O O . ALA A 1 196 ? 6.251 1.854 -23.321 1.00 57.16 196 ALA A O 1
ATOM 1547 N N . PHE A 1 197 ? 6.565 1.683 -21.102 1.00 53.72 197 PHE A N 1
ATOM 1548 C CA . PHE A 1 197 ? 7.405 0.475 -21.128 1.00 53.72 197 PHE A CA 1
ATOM 1549 C C . PHE A 1 197 ? 6.743 -0.747 -21.802 1.00 53.72 197 PHE A C 1
ATOM 1551 O O . PHE A 1 197 ? 7.428 -1.701 -22.146 1.00 53.72 197 PHE A O 1
ATOM 1558 N N . HIS A 1 198 ? 5.429 -0.708 -22.055 1.00 51.62 198 HIS A N 1
ATOM 1559 C CA . HIS A 1 198 ? 4.629 -1.868 -22.465 1.00 51.62 198 HIS A CA 1
ATOM 1560 C C . HIS A 1 198 ? 3.953 -1.759 -23.851 1.00 51.62 198 HIS A C 1
ATOM 1562 O O . HIS A 1 198 ? 3.034 -2.519 -24.142 1.00 51.62 198 HIS A O 1
ATOM 1568 N N . ARG A 1 199 ? 4.375 -0.853 -24.750 1.00 51.03 199 ARG A N 1
ATOM 1569 C CA . ARG A 1 199 ? 3.782 -0.720 -26.112 1.00 51.03 199 ARG A CA 1
ATOM 1570 C C . ARG A 1 199 ? 4.113 -1.867 -27.092 1.00 51.03 199 ARG A C 1
ATOM 1572 O O . ARG A 1 199 ? 3.899 -1.720 -28.294 1.00 51.03 199 ARG A O 1
ATOM 1579 N N . LEU A 1 200 ? 4.615 -3.003 -26.615 1.00 48.53 200 LEU A N 1
ATOM 1580 C CA . LEU A 1 200 ? 5.055 -4.121 -27.450 1.00 48.53 200 LEU A CA 1
ATOM 1581 C C . LEU A 1 200 ? 4.056 -5.295 -27.390 1.00 48.53 200 LEU A C 1
ATOM 1583 O O . LEU A 1 200 ? 4.311 -6.295 -26.738 1.00 48.53 200 LEU A O 1
ATOM 1587 N N . GLY A 1 201 ? 2.930 -5.197 -28.110 1.00 50.75 201 GLY A N 1
ATOM 1588 C CA . GLY A 1 201 ? 2.118 -6.367 -28.505 1.00 50.75 201 GLY A CA 1
ATOM 1589 C C . GLY A 1 201 ? 0.795 -6.604 -27.755 1.00 50.75 201 GLY A C 1
ATOM 1590 O O . GLY A 1 201 ? 0.626 -6.245 -26.594 1.00 50.75 201 GLY A O 1
ATOM 1591 N N . GLY A 1 202 ? -0.170 -7.218 -28.456 1.00 50.34 202 GLY A N 1
ATOM 1592 C CA . GLY A 1 202 ? -1.572 -7.369 -28.032 1.00 50.34 202 GLY A CA 1
ATOM 1593 C C . GLY A 1 202 ? -1.822 -8.213 -26.773 1.00 50.34 202 GLY A C 1
ATOM 1594 O O . GLY A 1 202 ? -2.834 -7.995 -26.109 1.00 50.34 202 GLY A O 1
ATOM 1595 N N . ASP A 1 203 ? -0.896 -9.098 -26.393 1.00 56.38 203 ASP A N 1
ATOM 1596 C CA . ASP A 1 203 ? -1.028 -9.944 -25.194 1.00 56.38 203 ASP A CA 1
ATOM 1597 C C . ASP A 1 203 ? -0.895 -9.145 -23.883 1.00 56.38 203 ASP A C 1
ATOM 1599 O O . ASP A 1 203 ? -1.507 -9.493 -22.870 1.00 56.38 203 ASP A O 1
ATOM 1603 N N . LEU A 1 204 ? -0.170 -8.019 -23.894 1.00 59.88 204 LEU A N 1
ATOM 1604 C CA . LEU A 1 204 ? 0.016 -7.190 -22.699 1.00 59.88 204 LEU A CA 1
ATOM 1605 C C . LEU A 1 204 ? -1.235 -6.399 -22.302 1.00 59.88 204 LEU A C 1
ATOM 1607 O O . LEU A 1 204 ? -1.423 -6.114 -21.123 1.00 59.88 204 LEU A O 1
ATOM 1611 N N . TYR A 1 205 ? -2.128 -6.085 -23.245 1.00 65.31 205 TYR A N 1
ATOM 1612 C CA . TYR A 1 205 ? -3.366 -5.365 -22.931 1.00 65.31 205 TYR A CA 1
ATOM 1613 C C . TYR A 1 205 ? -4.297 -6.191 -22.034 1.00 65.31 205 TYR A C 1
ATOM 1615 O O . TYR A 1 205 ? -4.881 -5.667 -21.084 1.00 65.31 205 TYR A O 1
ATOM 1623 N N . MET A 1 206 ? -4.408 -7.497 -22.304 1.00 67.25 206 MET A N 1
ATOM 1624 C CA . MET A 1 206 ? -5.214 -8.406 -21.487 1.00 67.25 206 MET A CA 1
ATOM 1625 C C . MET A 1 206 ? -4.620 -8.589 -20.089 1.00 67.25 206 MET A C 1
ATOM 1627 O O . MET A 1 206 ? -5.370 -8.644 -19.115 1.00 67.25 206 MET A O 1
ATOM 1631 N N . TRP A 1 207 ? -3.289 -8.629 -19.980 1.00 67.12 207 TRP A N 1
ATOM 1632 C CA . TRP A 1 207 ? -2.591 -8.681 -18.696 1.00 67.12 207 TRP A CA 1
ATOM 1633 C C . TRP A 1 207 ? -2.857 -7.425 -17.856 1.00 67.12 207 TRP A C 1
ATOM 1635 O O . TRP A 1 207 ? -3.322 -7.531 -16.721 1.00 67.12 207 TRP A O 1
ATOM 1645 N N . SER A 1 208 ? -2.683 -6.234 -18.441 1.00 71.38 208 SER A N 1
ATOM 1646 C CA . SER A 1 208 ? -2.984 -4.959 -17.777 1.00 71.38 208 SER A CA 1
ATOM 1647 C C . SER A 1 208 ? -4.454 -4.850 -17.357 1.00 71.38 208 SER A C 1
ATOM 1649 O O . SER A 1 208 ? -4.751 -4.419 -16.242 1.00 71.38 208 SER A O 1
ATOM 1651 N N . ALA A 1 209 ? -5.391 -5.272 -18.213 1.00 74.75 209 ALA A N 1
ATOM 1652 C CA . ALA A 1 209 ? -6.815 -5.283 -17.882 1.00 74.75 209 ALA A CA 1
ATOM 1653 C C . ALA A 1 209 ? -7.136 -6.267 -16.742 1.00 74.75 209 ALA A C 1
ATOM 1655 O O . ALA A 1 209 ? -7.919 -5.940 -15.849 1.00 74.75 209 ALA A O 1
ATOM 1656 N N . GLY A 1 210 ? -6.502 -7.445 -16.737 1.00 80.75 210 GLY A N 1
ATOM 1657 C CA . GLY A 1 210 ? -6.623 -8.438 -15.671 1.00 80.75 210 GLY A CA 1
ATOM 1658 C C . GLY A 1 210 ? -6.109 -7.921 -14.328 1.00 80.75 210 GLY A C 1
ATOM 1659 O O . GLY A 1 210 ? -6.801 -8.048 -13.317 1.00 80.75 210 GLY A O 1
ATOM 1660 N N . LEU A 1 211 ? -4.947 -7.262 -14.320 1.00 79.38 211 LEU A N 1
ATOM 1661 C CA . LEU A 1 211 ? -4.392 -6.625 -13.124 1.00 79.38 211 LEU A CA 1
ATOM 1662 C C . LEU A 1 211 ? -5.291 -5.499 -12.605 1.00 79.38 211 LEU A C 1
ATOM 1664 O O . LEU A 1 211 ? -5.541 -5.422 -11.400 1.00 79.38 211 LEU A O 1
ATOM 1668 N N . LEU A 1 212 ? -5.844 -4.661 -13.485 1.00 83.19 212 LEU A N 1
ATOM 1669 C CA . LEU A 1 212 ? -6.762 -3.592 -13.085 1.00 83.19 212 LEU A CA 1
ATOM 1670 C C . LEU A 1 212 ? -8.074 -4.147 -12.507 1.00 83.19 212 LEU A C 1
ATOM 1672 O O . LEU A 1 212 ? -8.568 -3.658 -11.484 1.00 83.19 212 LEU A O 1
ATOM 1676 N N . ALA A 1 213 ? -8.622 -5.195 -13.126 1.00 87.06 213 ALA A N 1
ATOM 1677 C CA . ALA A 1 213 ? -9.815 -5.878 -12.639 1.00 87.06 213 ALA A CA 1
ATOM 1678 C C . ALA A 1 213 ? -9.569 -6.508 -11.260 1.00 87.06 213 ALA A C 1
ATOM 1680 O O . ALA A 1 213 ? -10.348 -6.282 -10.333 1.00 87.06 213 ALA A O 1
ATOM 1681 N N . LEU A 1 214 ? -8.452 -7.221 -11.087 1.00 89.12 214 LEU A N 1
ATOM 1682 C CA . LEU A 1 214 ? -8.065 -7.809 -9.804 1.00 89.12 214 LEU A CA 1
ATOM 1683 C C . LEU A 1 214 ? -7.876 -6.736 -8.723 1.00 89.12 214 LEU A C 1
ATOM 1685 O O . LEU A 1 214 ? -8.352 -6.888 -7.600 1.00 89.12 214 LEU A O 1
ATOM 1689 N N . SER A 1 215 ? -7.251 -5.614 -9.075 1.00 90.81 215 SER A N 1
ATOM 1690 C CA . SER A 1 215 ? -7.056 -4.487 -8.158 1.00 90.81 215 SER A CA 1
ATOM 1691 C C . SER A 1 215 ? -8.385 -3.873 -7.724 1.00 90.81 215 SER A C 1
ATOM 1693 O O . SER A 1 215 ? -8.570 -3.558 -6.550 1.00 90.81 215 SER A O 1
ATOM 1695 N N . SER A 1 216 ? -9.348 -3.779 -8.643 1.00 91.50 216 SER A N 1
ATOM 1696 C CA . SER A 1 216 ? -10.710 -3.330 -8.338 1.00 91.50 216 SER A CA 1
ATOM 1697 C C . SER A 1 216 ? -11.416 -4.294 -7.379 1.00 91.50 216 SER A C 1
ATOM 1699 O O . SER A 1 216 ? -12.055 -3.854 -6.423 1.00 91.50 216 SER A O 1
ATOM 1701 N N . VAL A 1 217 ? -11.248 -5.607 -7.572 1.00 94.69 217 VAL A N 1
ATOM 1702 C CA . VAL A 1 217 ? -11.762 -6.631 -6.649 1.00 94.69 217 VAL A CA 1
ATOM 1703 C C . VAL A 1 217 ? -11.137 -6.485 -5.261 1.00 94.69 217 VAL A C 1
ATOM 1705 O O . VAL A 1 217 ? -11.861 -6.533 -4.268 1.00 94.69 217 VAL A O 1
ATOM 1708 N N . PHE A 1 218 ? -9.827 -6.249 -5.166 1.00 95.69 218 PHE A N 1
ATOM 1709 C CA . PHE A 1 218 ? -9.160 -6.013 -3.884 1.00 95.69 218 PHE A CA 1
ATOM 1710 C C . PHE A 1 218 ? -9.650 -4.737 -3.199 1.00 95.69 218 PHE A C 1
ATOM 1712 O O . PHE A 1 218 ? -9.907 -4.762 -1.996 1.00 95.69 218 PHE A O 1
ATOM 1719 N N . LEU A 1 219 ? -9.865 -3.650 -3.944 1.00 94.69 219 LEU A N 1
ATOM 1720 C CA . LEU A 1 219 ? -10.421 -2.421 -3.379 1.00 94.69 219 LEU A CA 1
ATOM 1721 C C . LEU A 1 219 ? -11.843 -2.625 -2.836 1.00 94.69 219 LEU A C 1
ATOM 1723 O O . LEU A 1 219 ? -12.139 -2.240 -1.703 1.00 94.69 219 LEU A O 1
ATOM 1727 N N . ILE A 1 220 ? -12.720 -3.257 -3.619 1.00 95.81 220 ILE A N 1
ATOM 1728 C CA . ILE A 1 220 ? -14.114 -3.501 -3.227 1.00 95.81 220 ILE A CA 1
ATOM 1729 C C . ILE A 1 220 ? -14.174 -4.484 -2.054 1.00 95.81 220 ILE A C 1
ATOM 1731 O O . ILE A 1 220 ? -14.827 -4.206 -1.048 1.00 95.81 220 ILE A O 1
ATOM 1735 N N . GLY A 1 221 ? -13.463 -5.609 -2.147 1.00 96.00 221 GLY A N 1
ATOM 1736 C CA . GLY A 1 221 ? -13.390 -6.608 -1.083 1.00 96.00 221 GLY A CA 1
ATOM 1737 C C . GLY A 1 221 ? -12.808 -6.025 0.203 1.00 96.00 221 GLY A C 1
ATOM 1738 O O . GLY A 1 221 ? -13.376 -6.210 1.279 1.00 96.00 221 GLY A O 1
ATOM 1739 N N . GLY A 1 222 ? -11.737 -5.237 0.089 1.00 95.38 222 GLY A N 1
ATOM 1740 C CA . GLY A 1 222 ? -11.131 -4.526 1.208 1.00 95.38 222 GLY A CA 1
ATOM 1741 C C . GLY A 1 222 ? -12.109 -3.578 1.897 1.00 95.38 222 GLY A C 1
ATOM 1742 O O . GLY A 1 222 ? -12.269 -3.629 3.119 1.00 95.38 222 GLY A O 1
ATOM 1743 N N . TYR A 1 223 ? -12.836 -2.777 1.114 1.00 94.25 223 TYR A N 1
ATOM 1744 C CA . TYR A 1 223 ? -13.874 -1.881 1.620 1.00 94.25 223 TYR A CA 1
ATOM 1745 C C . TYR A 1 223 ? -14.989 -2.635 2.359 1.00 94.25 223 TYR A C 1
ATOM 1747 O O . TYR A 1 223 ? -15.349 -2.259 3.478 1.00 94.25 223 TYR A O 1
ATOM 1755 N N . VAL A 1 224 ? -15.513 -3.718 1.776 1.00 95.75 224 VAL A N 1
ATOM 1756 C CA . VAL A 1 224 ? -16.579 -4.532 2.386 1.00 95.75 224 VAL A CA 1
ATOM 1757 C C . VAL A 1 224 ? -16.120 -5.141 3.713 1.00 95.75 224 VAL A C 1
ATOM 1759 O O . VAL A 1 224 ? -16.840 -5.041 4.709 1.00 95.75 224 VAL A O 1
ATOM 1762 N N . LEU A 1 225 ? -14.912 -5.707 3.769 1.00 95.19 225 LEU A N 1
ATOM 1763 C CA . LEU A 1 225 ? -14.367 -6.281 5.003 1.00 95.19 225 LEU A CA 1
ATOM 1764 C C . LEU A 1 225 ? -14.163 -5.211 6.078 1.00 95.19 225 LEU A C 1
ATOM 1766 O O . LEU A 1 225 ? -14.506 -5.435 7.236 1.00 95.19 225 LEU A O 1
ATOM 1770 N N . ILE A 1 226 ? -13.689 -4.016 5.718 1.00 92.62 226 ILE A N 1
ATOM 1771 C CA . ILE A 1 226 ? -13.550 -2.921 6.687 1.00 92.62 226 ILE A CA 1
ATOM 1772 C C . ILE A 1 226 ? -14.906 -2.555 7.294 1.00 92.62 226 ILE A C 1
ATOM 1774 O O . ILE A 1 226 ? -15.006 -2.395 8.509 1.00 92.62 226 ILE A O 1
ATOM 1778 N N . ARG A 1 227 ? -15.967 -2.480 6.482 1.00 91.25 227 ARG A N 1
ATOM 1779 C CA . ARG A 1 227 ? -17.329 -2.210 6.974 1.00 91.25 227 ARG A CA 1
ATOM 1780 C C . ARG A 1 227 ? -17.802 -3.280 7.961 1.00 91.25 227 ARG A C 1
ATOM 1782 O O . ARG A 1 227 ? -18.369 -2.929 8.991 1.00 91.25 227 ARG A O 1
ATOM 1789 N N . GLN A 1 228 ? -17.523 -4.553 7.685 1.00 91.19 228 GLN A N 1
ATOM 1790 C CA . GLN A 1 228 ? -17.834 -5.658 8.600 1.00 91.19 228 GLN A CA 1
ATOM 1791 C C . GLN A 1 228 ? -17.007 -5.588 9.891 1.00 91.19 228 GLN A C 1
ATOM 1793 O O . GLN A 1 228 ? -17.529 -5.815 10.977 1.00 91.19 228 GLN A O 1
ATOM 1798 N N . GLY A 1 229 ? -15.725 -5.231 9.794 1.00 86.88 229 GLY A N 1
ATOM 1799 C CA . GLY A 1 229 ? -14.835 -5.105 10.946 1.00 86.88 229 GLY A CA 1
ATOM 1800 C C . GLY A 1 229 ? -15.178 -3.944 11.877 1.00 86.88 229 GLY A C 1
ATOM 1801 O O . GLY A 1 229 ? -14.943 -4.053 13.082 1.00 86.88 229 GLY A O 1
ATOM 1802 N N . ILE A 1 230 ? -15.739 -2.860 11.331 1.00 85.62 230 ILE A N 1
ATOM 1803 C CA . ILE A 1 230 ? -16.303 -1.749 12.108 1.00 85.62 230 ILE A CA 1
ATOM 1804 C C . ILE A 1 230 ? -17.546 -2.236 12.861 1.00 85.62 230 ILE A C 1
ATOM 1806 O O . ILE A 1 230 ? -17.558 -2.156 14.084 1.00 85.62 230 ILE A O 1
ATOM 1810 N N . ALA A 1 231 ? -18.512 -2.841 12.161 1.00 82.31 231 ALA A N 1
ATOM 1811 C CA . ALA A 1 231 ? -19.757 -3.331 12.763 1.00 82.31 231 ALA A CA 1
ATOM 1812 C C . ALA A 1 231 ? -19.547 -4.438 13.814 1.00 82.31 231 ALA A C 1
ATOM 1814 O O . ALA A 1 231 ? -20.283 -4.512 14.785 1.00 82.31 231 ALA A O 1
ATOM 1815 N N . ALA A 1 232 ? -18.536 -5.296 13.648 1.00 77.69 232 ALA A N 1
ATOM 1816 C CA . ALA A 1 232 ? -18.193 -6.336 14.626 1.00 77.69 232 ALA A CA 1
ATOM 1817 C C . ALA A 1 232 ? -17.401 -5.810 15.843 1.00 77.69 232 ALA A C 1
ATOM 1819 O O . ALA A 1 232 ? -17.091 -6.571 16.760 1.00 77.69 232 ALA A O 1
ATOM 1820 N N . GLY A 1 233 ? -16.954 -4.551 15.798 1.00 66.62 233 GLY A N 1
ATOM 1821 C CA . GLY A 1 233 ? -16.185 -3.911 16.865 1.00 66.62 233 GLY A CA 1
ATOM 1822 C C . GLY A 1 233 ? -17.022 -3.133 17.878 1.00 66.62 233 GLY A C 1
ATOM 1823 O O . GLY A 1 233 ? -16.515 -2.920 18.991 1.00 66.62 233 GLY A O 1
ATOM 1824 N N . GLU A 1 234 ? -18.220 -2.718 17.455 1.00 55.69 234 GLU A N 1
ATOM 1825 C CA . GLU A 1 234 ? -19.333 -2.178 18.255 1.00 55.69 234 GLU A CA 1
ATOM 1826 C C . GLU A 1 234 ? -19.906 -3.261 19.182 1.00 55.69 234 GLU A C 1
ATOM 1828 O O . GLU A 1 234 ? -20.164 -2.927 20.360 1.00 55.69 234 GLU A O 1
#

Radius of gyration: 27.3 Å; chains: 1; bounding box: 76×69×63 Å